Protein AF-A0A645D264-F1 (afdb_monomer_lite)

Foldseek 3Di:
DLCQLVVLVLVVVQQVCVVVVHDGPDPDDDHDDAPEEQDDDDDDDPVPDPDQPLVVSVVSLVVCLVPAAQRYEYEAAAAQPSDDPVSRVVVVQVSVVSCVPPRNHHYDHHYPPLVSQCVVVVDVPDWDKDFDWDDDPLDIDGPSDIDTDGDPDDCVLVVVVVVVDDVVVSVVVVVVVVVVVVVVVVVVVVVVVVVVVPPDDDDDDDDDDDPPVVVVVVVVVVVVVVVVVVVVVVVVVVVVVVVVVVVVVVVVVVVVVVVVVVVVVVVVVVVVVVVVVVVVVVVVVVVVVVVVVVVCVVVVVPDDDDDDDDDLVVLVVPDPPPPDDPVRVVVSVVVSVVVVVVD

Sequence (343 aa):
MAGKSTYMRQTAIIALMAHIGSFVPADYADIPILDRIFTRVGASDDLSQGQSTFMVEMSEVSHILKNATDKSLVILDEIGRGTSTYDGISLAWSIVEYIQGKIKCKTLFATHYHELTDLENEFDDVKNYSIAVKEDSDNIIFLRKIIPQGADKSYGIYVAKLAKLPDEVINRSREILNDLEKNHVYESVSINQEIKSKDNISQINFVDVDIDNKAKELEIELDKIRKDKINLEKQLESIKNEYLKGKEIVEEYNDLKSQYELLNKNYKEIKANNKLLNDENLKLKEDINSAQVVKESAITQISFETIENDSLSDEIANLDILNMTPLDAMNALYMLQKKAKMR

Radius of gyration: 39.29 Å; chains: 1; bounding box: 106×81×95 Å

Organism: NCBI:txid1076179

Secondary structure (DSSP, 8-state):
--SHHHHHHHHHHHHHHHHTT---SSS-------S-EEEE---S---TTSS-HHHHHHHHHHHHHHH--TT-EEEEESTTTTS-HHHHHHHHHHHHHHIIIII--EEEEE-S-SGGGGHHHH-TT---EEEEEEEETTEEEEEEEEEES------HHHHHHHTT--HHHHHHHHHHHHHHHHHHHHHHHHHHHHHHTTS--S--------HHHHHHHHHHHHHHHHHHHHHHHHHHHHHHHHHHHHHHHHHHHHHHHHHHHHHHHHHHHHHHHHHHHHHHHHHHHHHHHHHHHHHHHHHHTTS--------HHHHHHT--GGG--HHHHHHHHHHHHHHHT--

Structure (mmCIF, N/CA/C/O backbone):
data_AF-A0A645D264-F1
#
_entry.id   AF-A0A645D264-F1
#
loop_
_atom_site.group_PDB
_atom_site.id
_atom_site.type_symbol
_atom_site.label_atom_id
_atom_site.label_alt_id
_atom_site.label_comp_id
_atom_site.label_asym_id
_atom_site.label_entity_id
_atom_site.label_seq_id
_atom_site.pdbx_PDB_ins_code
_atom_site.Cartn_x
_atom_site.Cartn_y
_atom_site.Cartn_z
_atom_site.occupancy
_atom_site.B_iso_or_equiv
_atom_site.auth_seq_id
_atom_site.auth_comp_id
_atom_site.auth_asym_id
_atom_site.auth_atom_id
_atom_site.pdbx_PDB_model_num
ATOM 1 N N . MET A 1 1 ? 3.992 11.906 -6.384 1.00 56.81 1 MET A N 1
ATOM 2 C CA . MET A 1 1 ? 5.032 12.590 -7.196 1.00 56.81 1 MET A CA 1
ATOM 3 C C . MET A 1 1 ? 5.862 11.641 -8.062 1.00 56.81 1 MET A C 1
ATOM 5 O O . MET A 1 1 ? 6.018 11.946 -9.234 1.00 56.81 1 MET A O 1
ATOM 9 N N . ALA A 1 2 ? 6.358 10.505 -7.554 1.00 66.62 2 ALA A N 1
ATOM 10 C CA . ALA A 1 2 ? 7.213 9.610 -8.350 1.00 66.62 2 ALA A CA 1
ATOM 11 C C . ALA A 1 2 ? 6.463 8.797 -9.432 1.00 66.62 2 ALA A C 1
ATOM 13 O O . ALA A 1 2 ? 7.018 8.554 -10.498 1.00 66.62 2 ALA A O 1
ATOM 14 N N . GLY A 1 3 ? 5.208 8.392 -9.178 1.00 79.75 3 GLY A N 1
ATOM 15 C CA . GLY A 1 3 ? 4.380 7.658 -10.151 1.00 79.75 3 GLY A CA 1
ATOM 16 C C . GLY A 1 3 ? 3.786 6.326 -9.674 1.00 79.75 3 GLY A C 1
ATOM 17 O O . GLY A 1 3 ? 3.009 5.751 -10.426 1.00 79.75 3 GLY A O 1
ATOM 18 N N . LYS A 1 4 ? 4.068 5.863 -8.440 1.00 87.81 4 LYS A N 1
ATOM 19 C CA . LYS A 1 4 ? 3.586 4.566 -7.898 1.00 87.81 4 LYS A CA 1
ATOM 20 C C . LYS A 1 4 ? 2.061 4.435 -7.987 1.00 87.81 4 LYS A C 1
ATOM 22 O O . LYS A 1 4 ? 1.551 3.577 -8.698 1.00 87.81 4 LYS A O 1
ATOM 27 N N . SER A 1 5 ? 1.328 5.369 -7.378 1.00 87.31 5 SER A N 1
ATOM 28 C CA . SER A 1 5 ? -0.142 5.370 -7.406 1.00 87.31 5 SER A CA 1
ATOM 29 C C . SER A 1 5 ? -0.729 5.611 -8.801 1.00 87.31 5 SER A C 1
ATOM 31 O O . SER A 1 5 ? -1.875 5.252 -9.054 1.00 87.31 5 SER A O 1
ATOM 33 N N . THR A 1 6 ? 0.018 6.234 -9.720 1.00 90.69 6 THR A N 1
ATOM 34 C CA . THR A 1 6 ? -0.407 6.363 -11.125 1.00 90.69 6 THR A CA 1
ATOM 35 C C . THR A 1 6 ? -0.286 5.025 -11.840 1.00 90.69 6 THR A C 1
ATOM 37 O O . THR A 1 6 ? -1.240 4.615 -12.487 1.00 90.69 6 THR A O 1
ATOM 40 N N . TYR A 1 7 ? 0.839 4.330 -11.670 1.00 92.31 7 TYR A N 1
ATOM 41 C CA . TYR A 1 7 ? 1.074 3.005 -12.237 1.00 92.31 7 TYR A CA 1
ATOM 42 C C . TYR A 1 7 ? 0.022 1.998 -11.758 1.00 92.31 7 TYR A C 1
ATOM 44 O O . TYR A 1 7 ? -0.613 1.330 -12.566 1.00 92.31 7 TYR A O 1
ATOM 52 N N . MET A 1 8 ? -0.255 1.969 -10.453 1.00 93.19 8 MET A N 1
ATOM 53 C CA . MET A 1 8 ? -1.277 1.084 -9.891 1.00 93.19 8 MET A CA 1
ATOM 54 C C . MET A 1 8 ? -2.681 1.383 -10.430 1.00 93.19 8 MET A C 1
ATOM 56 O O . MET A 1 8 ? -3.373 0.479 -10.897 1.00 93.19 8 MET A O 1
ATOM 60 N N . ARG A 1 9 ? -3.098 2.658 -10.430 1.00 93.31 9 ARG A N 1
ATOM 61 C CA . ARG A 1 9 ? -4.403 3.050 -10.988 1.00 93.31 9 ARG A CA 1
ATOM 62 C C . ARG A 1 9 ? -4.505 2.736 -12.477 1.00 93.31 9 ARG A C 1
ATOM 64 O O . ARG A 1 9 ? -5.545 2.258 -12.916 1.00 93.31 9 ARG A O 1
ATOM 71 N N . GLN A 1 10 ? -3.436 2.959 -13.239 1.00 95.06 10 GLN A N 1
ATOM 72 C CA . GLN A 1 10 ? -3.372 2.594 -14.651 1.00 95.06 10 GLN A CA 1
ATOM 73 C C . GLN A 1 10 ? -3.607 1.091 -14.845 1.00 95.06 10 GLN A C 1
ATOM 75 O O . GLN A 1 10 ? -4.421 0.728 -15.689 1.00 95.06 10 GLN A O 1
ATOM 80 N N . THR A 1 11 ? -2.967 0.226 -14.051 1.00 96.25 11 THR A N 1
ATOM 81 C CA . THR A 1 11 ? -3.165 -1.230 -14.134 1.00 96.25 11 THR A CA 1
ATOM 82 C C . THR A 1 11 ? -4.618 -1.631 -13.870 1.00 96.25 11 THR A C 1
ATOM 84 O O . THR A 1 11 ? -5.184 -2.399 -14.645 1.00 96.25 11 THR A O 1
ATOM 87 N N . ALA A 1 12 ? -5.255 -1.075 -12.832 1.00 96.31 12 ALA A N 1
ATOM 88 C CA . ALA A 1 12 ? -6.672 -1.336 -12.556 1.00 96.31 12 ALA A CA 1
ATOM 89 C C . ALA A 1 12 ? -7.592 -0.875 -13.694 1.00 96.31 12 ALA A C 1
ATOM 91 O O . ALA A 1 12 ? -8.501 -1.603 -14.088 1.00 96.31 12 ALA A O 1
ATOM 92 N N . ILE A 1 13 ? -7.351 0.322 -14.240 1.00 96.94 13 ILE A N 1
ATOM 93 C CA . ILE A 1 13 ? -8.150 0.870 -15.341 1.00 96.94 13 ILE A CA 1
ATOM 94 C C . ILE A 1 13 ? -7.990 0.013 -16.601 1.00 96.94 13 ILE A C 1
ATOM 96 O O . ILE A 1 13 ? -8.991 -0.319 -17.226 1.00 96.94 13 ILE A O 1
ATOM 100 N N . ILE A 1 14 ? -6.765 -0.394 -16.950 1.00 98.12 14 ILE A N 1
ATOM 101 C CA . ILE A 1 14 ? -6.496 -1.278 -18.096 1.00 98.12 14 ILE A CA 1
ATOM 102 C C . ILE A 1 14 ? -7.241 -2.609 -17.943 1.00 98.12 14 ILE A C 1
ATOM 104 O O . ILE A 1 14 ? -7.903 -3.049 -18.883 1.00 98.12 14 ILE A O 1
ATOM 108 N N . ALA A 1 15 ? -7.182 -3.220 -16.757 1.00 97.75 15 ALA A N 1
ATOM 109 C CA . ALA A 1 15 ? -7.883 -4.469 -16.477 1.00 97.75 15 ALA A CA 1
ATOM 110 C C . ALA A 1 15 ? -9.409 -4.320 -16.614 1.00 97.75 15 ALA A C 1
ATOM 112 O O . ALA A 1 15 ? -10.065 -5.138 -17.258 1.00 97.75 15 ALA A O 1
ATOM 113 N N . LEU A 1 16 ? -9.975 -3.235 -16.075 1.00 97.69 16 LEU A N 1
ATOM 114 C CA . LEU A 1 16 ? -11.401 -2.937 -16.199 1.00 97.69 16 LEU A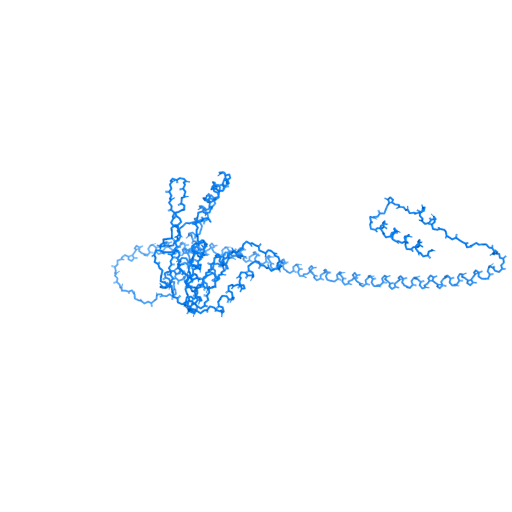 CA 1
ATOM 115 C C . LEU A 1 16 ? -11.815 -2.699 -17.659 1.00 97.69 16 LEU A C 1
ATOM 117 O O . LEU A 1 16 ? -12.818 -3.250 -18.106 1.00 97.69 16 LEU A O 1
ATOM 121 N N . MET A 1 17 ? -11.036 -1.912 -18.409 1.00 98.38 17 MET A N 1
ATOM 122 C CA . MET A 1 17 ? -11.280 -1.627 -19.828 1.00 98.38 17 MET A CA 1
ATOM 123 C C . MET A 1 17 ? -11.317 -2.909 -20.668 1.00 98.38 17 MET A C 1
ATOM 125 O O . MET A 1 17 ? -12.205 -3.067 -21.507 1.00 98.38 17 MET A O 1
ATOM 129 N N . ALA A 1 18 ? -10.404 -3.846 -20.409 1.00 97.94 18 ALA A N 1
ATOM 130 C CA . ALA A 1 18 ? -10.402 -5.138 -21.084 1.00 97.94 18 ALA A CA 1
ATOM 131 C C . ALA A 1 18 ? -11.674 -5.947 -20.786 1.00 97.94 18 ALA A C 1
ATOM 133 O O . ALA A 1 18 ? -12.281 -6.503 -21.700 1.00 97.94 18 ALA A O 1
ATOM 134 N N . HIS A 1 19 ? -12.132 -5.969 -19.530 1.00 97.75 19 HIS A N 1
ATOM 135 C CA . HIS A 1 19 ? -13.326 -6.724 -19.135 1.00 97.75 19 HIS A CA 1
ATOM 136 C C . HIS A 1 19 ? -14.651 -6.124 -19.615 1.00 97.75 19 HIS A C 1
ATOM 138 O O . HIS A 1 19 ? -15.622 -6.864 -19.758 1.00 97.75 19 HIS A O 1
ATOM 144 N N . ILE A 1 20 ? -14.699 -4.827 -19.931 1.00 97.75 20 ILE A N 1
ATOM 145 C CA . ILE A 1 20 ? -15.861 -4.215 -20.600 1.00 97.75 20 ILE A CA 1
ATOM 146 C C . ILE A 1 20 ? -15.824 -4.369 -22.132 1.00 97.75 20 ILE A C 1
ATOM 148 O O . ILE A 1 20 ? -16.720 -3.873 -22.812 1.00 97.75 20 ILE A O 1
ATOM 152 N N . GLY A 1 21 ? -14.799 -5.028 -22.688 1.00 97.44 21 GLY A N 1
ATOM 153 C CA . GLY A 1 21 ? -14.640 -5.236 -24.132 1.00 97.44 21 GLY A CA 1
ATOM 154 C C . GLY A 1 21 ? -14.090 -4.025 -24.894 1.00 97.44 21 GLY A C 1
ATOM 155 O O . GLY A 1 21 ? -14.235 -3.954 -26.113 1.00 97.44 21 GLY A O 1
ATOM 156 N N . SER A 1 22 ? -13.475 -3.063 -24.199 1.00 98.25 22 SER A N 1
ATOM 157 C CA . SER A 1 22 ? -12.826 -1.904 -24.818 1.00 98.25 22 SER A CA 1
ATOM 158 C C . SER A 1 22 ? -11.401 -2.237 -25.263 1.00 98.25 22 SER A C 1
ATOM 160 O O . SER A 1 22 ? -10.726 -3.079 -24.673 1.00 98.25 22 SER A O 1
ATOM 162 N N . PHE A 1 23 ? -10.890 -1.497 -26.251 1.00 98.06 23 PHE A N 1
ATOM 163 C CA . PHE A 1 23 ? -9.442 -1.404 -26.454 1.00 98.06 23 PHE A CA 1
ATOM 164 C C . PHE A 1 23 ? -8.776 -0.805 -25.216 1.00 98.06 23 PHE A C 1
ATOM 166 O O . PHE A 1 23 ? -9.386 0.007 -24.515 1.00 98.06 23 PHE A O 1
ATOM 173 N N . VAL A 1 24 ? -7.526 -1.190 -24.965 1.00 98.44 24 VAL A N 1
ATOM 174 C CA . VAL A 1 24 ? -6.749 -0.750 -23.802 1.00 98.44 24 VAL A CA 1
ATOM 175 C C . VAL A 1 24 ? -5.553 0.110 -24.224 1.00 98.44 24 VAL A C 1
ATOM 177 O O . VAL A 1 24 ? -5.006 -0.098 -25.306 1.00 98.44 24 VAL A O 1
ATOM 180 N N . PRO A 1 25 ? -5.122 1.077 -23.393 1.00 97.81 25 PRO A N 1
ATOM 181 C CA . PRO A 1 25 ? -3.989 1.952 -23.692 1.00 97.81 25 PRO A CA 1
ATOM 182 C C . PRO A 1 25 ? -2.641 1.247 -23.450 1.00 97.81 25 PRO A C 1
ATOM 184 O O . PRO A 1 25 ? -1.945 1.535 -22.476 1.00 97.81 25 PRO A O 1
ATOM 187 N N . ALA A 1 26 ? -2.284 0.308 -24.327 1.00 97.12 26 ALA A N 1
ATOM 188 C CA . ALA A 1 26 ? -1.006 -0.401 -24.322 1.00 97.12 26 ALA A CA 1
ATOM 189 C C . ALA A 1 26 ? -0.625 -0.851 -25.742 1.00 97.12 26 ALA A C 1
ATOM 191 O O . ALA A 1 26 ? -1.506 -1.112 -26.557 1.00 97.12 26 ALA A O 1
ATOM 192 N N . ASP A 1 27 ? 0.675 -0.998 -26.016 1.00 97.94 27 ASP A N 1
ATOM 193 C CA . ASP A 1 27 ? 1.155 -1.582 -27.281 1.00 97.94 27 ASP A CA 1
ATOM 194 C C . ASP A 1 27 ? 0.741 -3.062 -27.412 1.00 97.94 27 ASP A C 1
ATOM 196 O O . ASP A 1 27 ? 0.463 -3.553 -28.504 1.00 97.94 27 ASP A O 1
ATOM 200 N N . TYR A 1 28 ? 0.680 -3.769 -26.279 1.00 97.88 28 TYR A N 1
ATOM 201 C CA . TYR A 1 28 ? 0.190 -5.139 -26.134 1.00 97.88 28 TYR A CA 1
ATOM 202 C C . TYR A 1 28 ? -0.326 -5.350 -24.704 1.00 97.88 28 TYR A C 1
ATOM 204 O O . TYR A 1 28 ? 0.267 -4.835 -23.754 1.00 97.88 28 TYR A O 1
ATOM 212 N N . ALA A 1 29 ? -1.403 -6.120 -24.536 1.00 97.31 29 ALA A N 1
ATOM 213 C CA . ALA A 1 29 ? -1.925 -6.489 -23.224 1.00 97.31 29 ALA A CA 1
ATOM 214 C C . ALA A 1 29 ? -2.490 -7.915 -23.232 1.00 97.31 29 ALA A C 1
ATOM 216 O O . ALA A 1 29 ? -3.388 -8.224 -24.012 1.00 97.31 29 ALA A O 1
ATOM 217 N N . ASP A 1 30 ? -1.987 -8.749 -22.322 1.00 97.38 30 ASP A N 1
ATOM 218 C CA . ASP A 1 30 ? -2.542 -10.062 -21.994 1.00 97.38 30 ASP A CA 1
ATOM 219 C C . ASP A 1 30 ? -3.078 -10.006 -20.561 1.00 97.38 30 ASP A C 1
ATOM 221 O O . ASP A 1 30 ? -2.317 -9.834 -19.604 1.00 97.38 30 ASP A O 1
ATOM 225 N N . ILE A 1 31 ? -4.403 -10.029 -20.426 1.00 97.06 31 ILE A N 1
ATOM 226 C CA . ILE A 1 31 ? -5.101 -9.753 -19.168 1.00 97.06 31 ILE A CA 1
ATOM 227 C C . ILE A 1 31 ? -5.942 -10.984 -18.813 1.00 97.06 31 ILE A C 1
ATOM 229 O O . ILE A 1 31 ? -6.828 -11.355 -19.587 1.00 97.06 31 ILE A O 1
ATOM 233 N N . PRO A 1 32 ? -5.702 -11.622 -17.653 1.00 96.19 32 PRO A N 1
ATOM 234 C CA . PRO A 1 32 ? -6.483 -12.778 -17.227 1.00 96.19 32 PRO A CA 1
ATOM 235 C C . PRO A 1 32 ? -7.923 -12.375 -16.898 1.00 96.19 32 PRO A C 1
ATOM 237 O O . PRO A 1 32 ? -8.206 -11.216 -16.615 1.00 96.19 32 PRO A O 1
ATOM 240 N N . ILE A 1 33 ? -8.833 -13.349 -16.861 1.00 96.56 33 ILE A N 1
ATOM 241 C CA . ILE A 1 33 ? -10.191 -13.120 -16.356 1.00 96.56 33 ILE A CA 1
ATOM 242 C C . ILE A 1 33 ? -10.124 -12.881 -14.849 1.00 96.56 33 ILE A C 1
ATOM 244 O O . ILE A 1 33 ? -9.833 -13.809 -14.091 1.00 96.56 33 ILE A O 1
ATOM 248 N N . LEU A 1 34 ? -10.412 -11.648 -14.438 1.00 97.94 34 LEU A N 1
ATOM 249 C CA . LEU A 1 34 ? -10.487 -11.260 -13.038 1.00 97.94 34 LEU A CA 1
ATOM 250 C C . LEU A 1 34 ? -11.918 -11.396 -12.521 1.00 97.94 34 LEU A C 1
ATOM 252 O O . LEU A 1 34 ? -12.872 -11.053 -13.219 1.00 97.94 34 LEU A O 1
ATOM 256 N N . ASP A 1 35 ? -12.076 -11.862 -11.285 1.00 97.69 35 ASP A N 1
ATOM 257 C CA . ASP A 1 35 ? -13.386 -11.894 -10.627 1.00 97.69 35 ASP A CA 1
ATOM 258 C C . ASP A 1 35 ? -13.718 -10.559 -9.942 1.00 97.69 35 ASP A C 1
ATOM 260 O O . ASP A 1 35 ? -14.869 -10.116 -9.957 1.00 97.69 35 ASP A O 1
ATOM 264 N N . ARG A 1 36 ? -12.713 -9.911 -9.341 1.00 97.56 36 ARG A N 1
ATOM 265 C CA . ARG A 1 36 ? -12.829 -8.654 -8.594 1.00 97.56 36 ARG A CA 1
ATOM 266 C C . ARG A 1 36 ? -11.542 -7.837 -8.680 1.00 97.56 36 ARG A C 1
ATOM 268 O O . ARG A 1 36 ? -10.441 -8.385 -8.708 1.00 97.56 36 ARG A O 1
ATOM 275 N N . ILE A 1 37 ? -11.694 -6.513 -8.657 1.00 97.88 37 ILE A N 1
ATOM 276 C CA . ILE A 1 37 ? -10.590 -5.564 -8.478 1.00 97.88 37 ILE A CA 1
ATOM 277 C C . ILE A 1 37 ? -10.773 -4.903 -7.113 1.00 97.88 37 ILE A C 1
ATOM 279 O O . ILE A 1 37 ? -11.755 -4.197 -6.888 1.00 97.88 37 ILE A O 1
ATOM 283 N N . PHE A 1 38 ? -9.832 -5.142 -6.209 1.00 97.31 38 PHE A N 1
ATOM 284 C CA . PHE A 1 38 ? -9.786 -4.533 -4.889 1.00 97.31 38 PHE A CA 1
ATOM 285 C C . PHE A 1 38 ? -8.752 -3.422 -4.867 1.00 97.31 38 PHE A C 1
ATOM 287 O O . PHE A 1 38 ? -7.617 -3.603 -5.309 1.00 97.31 38 PHE A O 1
ATOM 294 N N . THR A 1 39 ? -9.128 -2.279 -4.310 1.00 94.12 39 THR A N 1
ATOM 295 C CA . THR A 1 39 ? -8.231 -1.135 -4.203 1.00 94.12 39 THR A CA 1
ATOM 296 C C . THR A 1 39 ? -8.297 -0.552 -2.811 1.00 94.12 39 THR A C 1
ATOM 298 O O . THR A 1 39 ? -9.354 -0.108 -2.370 1.00 94.12 39 THR A O 1
ATOM 301 N N . ARG A 1 40 ? -7.140 -0.468 -2.171 1.00 90.88 40 ARG A N 1
ATOM 302 C CA . ARG A 1 40 ? -6.880 0.435 -1.065 1.00 90.88 40 ARG A CA 1
ATOM 303 C C . ARG A 1 40 ? -5.865 1.454 -1.554 1.00 90.88 40 ARG A C 1
ATOM 305 O O . ARG A 1 40 ? -4.664 1.270 -1.411 1.00 90.88 40 ARG A O 1
ATOM 312 N N . VAL A 1 41 ? -6.361 2.489 -2.222 1.00 78.50 41 VAL A N 1
ATOM 313 C CA . VAL A 1 41 ? -5.550 3.610 -2.703 1.00 78.50 41 VAL A CA 1
ATOM 314 C C . VAL A 1 41 ? -6.025 4.823 -1.930 1.00 78.50 41 VAL A C 1
ATOM 316 O O . VAL A 1 41 ? -7.198 5.173 -2.044 1.00 78.50 41 VAL A O 1
ATOM 319 N N . GLY A 1 42 ? -5.150 5.413 -1.113 1.00 67.75 42 GLY A N 1
ATOM 320 C CA . GLY A 1 42 ? -5.496 6.547 -0.258 1.00 67.75 42 GLY A CA 1
ATOM 321 C C . GLY A 1 42 ? -6.219 7.640 -1.048 1.00 67.75 42 GLY A C 1
ATOM 322 O O . GLY A 1 42 ? -5.627 8.296 -1.906 1.00 67.75 42 GLY A O 1
ATOM 323 N N . ALA A 1 43 ? -7.514 7.805 -0.785 1.00 46.22 43 ALA A N 1
ATOM 324 C CA . ALA A 1 43 ? -8.260 8.985 -1.180 1.00 46.22 43 ALA A CA 1
ATOM 325 C C . ALA A 1 43 ? -8.050 10.055 -0.106 1.00 46.22 43 ALA A C 1
ATOM 327 O O . ALA A 1 43 ? -7.912 9.737 1.074 1.00 46.22 43 ALA A O 1
ATOM 328 N N . SER A 1 44 ? -7.984 11.310 -0.543 1.00 45.38 44 SER A N 1
ATOM 329 C CA . SER A 1 44 ? -7.921 12.499 0.304 1.00 45.38 44 SER A CA 1
ATOM 330 C C . SER A 1 44 ? -8.911 12.392 1.464 1.00 45.38 44 SER A C 1
ATOM 332 O O . SER A 1 44 ? -10.068 12.052 1.229 1.00 45.38 44 SER A O 1
ATOM 334 N N . ASP A 1 45 ? -8.420 12.652 2.676 1.00 43.69 45 ASP A N 1
ATOM 335 C CA . ASP A 1 45 ? -9.117 12.468 3.947 1.00 43.69 45 ASP A CA 1
ATOM 336 C C . ASP A 1 45 ? -10.602 12.843 3.889 1.00 43.69 45 ASP A C 1
ATOM 338 O O . ASP A 1 45 ? -10.955 14.010 3.716 1.00 43.69 45 ASP A O 1
ATOM 342 N N . ASP A 1 46 ? -11.473 11.859 4.106 1.00 46.09 46 ASP A N 1
ATOM 343 C CA . ASP A 1 46 ? -12.848 12.125 4.507 1.00 46.09 46 ASP A CA 1
ATOM 344 C C . ASP A 1 46 ? -12.920 12.001 6.033 1.00 46.09 46 ASP A C 1
ATOM 346 O O . ASP A 1 46 ? -13.148 10.935 6.605 1.00 46.09 46 ASP A O 1
ATOM 350 N N . LEU A 1 47 ? -12.642 13.119 6.710 1.00 51.12 47 LEU A N 1
ATOM 351 C CA . LEU A 1 47 ? -12.595 13.236 8.173 1.00 51.12 47 LEU A CA 1
ATOM 352 C C . LEU A 1 47 ? -13.982 13.081 8.848 1.00 51.12 47 LEU A C 1
ATOM 354 O O . LEU A 1 47 ? -14.119 13.308 10.050 1.00 51.12 47 LEU A O 1
ATOM 358 N N . SER A 1 48 ? -15.035 12.750 8.095 1.00 53.69 48 SER A N 1
ATOM 359 C CA . SER A 1 48 ? -16.433 13.013 8.460 1.00 53.69 48 SER A CA 1
ATOM 360 C C . SER A 1 48 ? -17.141 11.941 9.310 1.00 53.69 48 SER A C 1
ATOM 362 O O . SER A 1 48 ? -18.314 12.120 9.630 1.00 53.69 48 SER A O 1
ATOM 364 N N . GLN A 1 49 ? -16.471 10.858 9.732 1.00 58.25 49 GLN A N 1
ATOM 365 C CA . GLN A 1 49 ? -17.142 9.695 10.361 1.00 58.25 49 GLN A CA 1
ATOM 366 C C . GLN A 1 49 ? -16.783 9.409 11.833 1.00 58.25 49 GLN A C 1
ATOM 368 O O . GLN A 1 49 ? -17.293 8.452 12.412 1.00 58.25 49 GLN A O 1
ATOM 373 N N . GLY A 1 50 ? -15.906 10.195 12.469 1.00 59.78 50 GLY A N 1
ATOM 374 C CA . GLY A 1 50 ? -15.526 9.972 13.878 1.00 59.78 50 GLY A CA 1
ATOM 375 C C . GLY A 1 50 ? -14.783 8.650 14.150 1.00 59.78 50 GLY A C 1
ATOM 376 O O . GLY A 1 50 ? -14.611 8.267 15.305 1.00 59.78 50 GLY A O 1
ATOM 377 N N . GLN A 1 51 ? -14.340 7.950 13.102 1.00 62.62 51 GLN A N 1
ATOM 378 C CA . GLN A 1 51 ? -13.496 6.760 13.183 1.00 62.62 51 GLN A CA 1
ATOM 379 C C . GLN A 1 51 ? -12.031 7.127 12.922 1.00 62.62 51 GLN A C 1
ATOM 381 O O . GLN A 1 51 ? -11.748 8.007 12.112 1.00 62.62 51 GLN A O 1
ATOM 386 N N . SER A 1 52 ? -11.096 6.445 13.596 1.00 73.38 52 SER A N 1
ATOM 387 C CA . SER A 1 52 ? -9.663 6.587 13.306 1.00 73.38 52 SER A CA 1
ATOM 388 C C . SER A 1 52 ? -9.393 6.227 11.844 1.00 73.38 52 SER A C 1
ATOM 390 O O . SER A 1 52 ? -9.855 5.186 11.373 1.00 73.38 52 SER A O 1
ATOM 392 N N . THR A 1 53 ? -8.621 7.056 11.142 1.00 79.06 53 THR A N 1
ATOM 393 C CA . THR A 1 53 ? -8.207 6.815 9.749 1.00 79.06 53 THR A CA 1
ATOM 394 C C . THR A 1 53 ? -7.534 5.454 9.593 1.00 79.06 53 THR A C 1
ATOM 396 O O . THR A 1 53 ? -7.815 4.731 8.639 1.00 79.06 53 THR A O 1
ATOM 399 N N . PHE A 1 54 ? -6.741 5.051 10.588 1.00 84.44 54 PHE A N 1
ATOM 400 C CA . PHE A 1 54 ? -6.122 3.732 10.636 1.00 84.44 54 PHE A CA 1
ATOM 401 C C . PHE A 1 54 ? -7.148 2.597 10.786 1.00 84.44 54 PHE A C 1
ATOM 403 O O . PHE A 1 54 ? -7.012 1.544 10.174 1.00 84.44 54 PHE A O 1
ATOM 410 N N . MET A 1 55 ? -8.217 2.798 11.562 1.00 84.12 55 MET A N 1
ATOM 411 C CA . MET A 1 55 ? -9.270 1.786 11.702 1.00 84.12 55 MET A CA 1
ATOM 412 C C . MET A 1 55 ? -10.059 1.607 10.399 1.00 84.12 55 MET A C 1
ATOM 414 O O . MET A 1 55 ? -10.382 0.477 10.036 1.00 84.12 55 MET A O 1
ATOM 418 N N . VAL A 1 56 ? -10.339 2.701 9.683 1.00 85.50 56 VAL A N 1
ATOM 419 C CA . VAL A 1 56 ? -10.971 2.646 8.355 1.00 85.50 56 VAL A CA 1
ATOM 420 C C . VAL A 1 56 ? -10.068 1.895 7.378 1.00 85.50 56 VAL A C 1
ATOM 422 O O . VAL A 1 56 ? -10.515 0.944 6.743 1.00 85.50 56 VAL A O 1
ATOM 425 N N . GLU A 1 57 ? -8.780 2.239 7.343 1.00 88.06 57 GLU A N 1
ATOM 426 C CA . GLU A 1 57 ? -7.772 1.547 6.538 1.00 88.06 57 GLU A CA 1
ATOM 427 C C . GLU A 1 57 ? -7.736 0.036 6.829 1.00 88.06 57 GLU A C 1
ATOM 429 O O . GLU A 1 57 ? -7.804 -0.779 5.909 1.00 88.06 57 GLU A O 1
ATOM 434 N N . MET A 1 58 ? -7.686 -0.360 8.104 1.00 91.75 58 MET A N 1
ATOM 435 C CA . MET A 1 58 ? -7.660 -1.773 8.497 1.00 91.75 58 MET A CA 1
ATOM 436 C C . MET A 1 58 ? -8.972 -2.500 8.187 1.00 91.75 58 MET A C 1
ATOM 438 O O . MET A 1 58 ? -8.956 -3.684 7.848 1.00 91.75 58 MET A O 1
ATOM 442 N N . SER A 1 59 ? -10.113 -1.813 8.261 1.00 91.31 59 SER A N 1
ATOM 443 C CA . SER A 1 59 ? -11.406 -2.367 7.851 1.00 91.31 59 SER A CA 1
ATOM 444 C C . SER A 1 59 ? -11.452 -2.628 6.341 1.00 91.31 59 SER A C 1
ATOM 446 O O . SER A 1 59 ? -11.884 -3.702 5.915 1.00 91.31 59 SER A O 1
ATOM 448 N N . GLU A 1 60 ? -10.933 -1.698 5.532 1.00 92.38 60 GLU A N 1
ATOM 449 C CA . GLU A 1 60 ? -10.800 -1.852 4.079 1.00 92.38 60 GLU A CA 1
ATOM 450 C C . GLU A 1 60 ? -9.897 -3.044 3.740 1.00 92.38 60 GLU A C 1
ATOM 452 O O . GLU A 1 60 ? -10.309 -3.937 2.999 1.00 92.38 60 GLU A O 1
ATOM 457 N N . VAL A 1 61 ? -8.713 -3.135 4.354 1.00 95.50 61 VAL A N 1
ATOM 458 C CA . VAL A 1 61 ? -7.817 -4.291 4.191 1.00 95.50 61 VAL A CA 1
ATOM 459 C C . VAL A 1 61 ? -8.504 -5.588 4.628 1.00 95.50 61 VAL A C 1
ATOM 461 O O . VAL A 1 61 ? -8.463 -6.578 3.899 1.00 95.50 61 VAL A O 1
ATOM 464 N N . SER A 1 62 ? -9.200 -5.598 5.769 1.00 96.31 62 SER A N 1
ATOM 465 C CA . SER A 1 62 ? -9.945 -6.775 6.237 1.00 96.31 62 SER A CA 1
ATOM 466 C C . SER A 1 62 ? -10.996 -7.223 5.222 1.00 96.31 62 SER A C 1
ATOM 468 O O . SER A 1 62 ? -11.158 -8.423 4.986 1.00 96.31 62 SER A O 1
ATOM 470 N N . HIS A 1 63 ? -11.702 -6.275 4.601 1.00 96.81 63 HIS A N 1
ATOM 471 C CA . HIS A 1 63 ? -12.669 -6.570 3.554 1.00 96.81 63 HIS A CA 1
ATOM 472 C C . HIS A 1 63 ? -12.000 -7.209 2.333 1.00 96.81 63 HIS A C 1
ATOM 474 O O . HIS A 1 63 ? -12.506 -8.216 1.836 1.00 96.81 63 HIS A O 1
ATOM 480 N N . ILE A 1 64 ? -10.857 -6.678 1.889 1.00 97.69 64 ILE A N 1
ATOM 481 C CA . ILE A 1 64 ? -10.077 -7.237 0.776 1.00 97.69 64 ILE A CA 1
ATOM 482 C C . ILE A 1 64 ? -9.663 -8.677 1.094 1.00 97.69 64 ILE A C 1
ATOM 484 O O . ILE A 1 64 ? -9.996 -9.589 0.341 1.00 97.69 64 ILE A O 1
ATOM 488 N N . LEU A 1 65 ? -9.013 -8.906 2.238 1.00 98.06 65 LEU A N 1
ATOM 489 C CA . LEU A 1 65 ? -8.483 -10.224 2.604 1.00 98.06 65 LEU A CA 1
ATOM 490 C C . LEU A 1 65 ? -9.569 -11.296 2.760 1.00 98.06 65 LEU A C 1
ATOM 492 O O . LEU A 1 65 ? -9.328 -12.459 2.454 1.00 98.06 65 LEU A O 1
ATOM 496 N N . LYS A 1 66 ? -10.773 -10.921 3.210 1.00 98.12 66 LYS A N 1
ATOM 497 C CA . LYS A 1 66 ? -11.903 -11.854 3.365 1.00 98.12 66 LYS A CA 1
ATOM 498 C C . LYS A 1 66 ? -12.576 -12.236 2.047 1.00 98.12 66 LYS A C 1
ATOM 500 O O . LYS A 1 66 ? -13.251 -13.260 2.001 1.00 98.12 66 LYS A O 1
ATOM 505 N N . ASN A 1 67 ? -12.474 -11.391 1.022 1.00 98.25 67 ASN A N 1
ATOM 506 C CA . ASN A 1 67 ? -13.301 -11.492 -0.183 1.00 98.25 67 ASN A CA 1
ATOM 507 C C . ASN A 1 67 ? -12.506 -11.683 -1.476 1.00 98.25 67 ASN A C 1
ATOM 509 O O . ASN A 1 67 ? -13.124 -11.964 -2.508 1.00 98.25 67 ASN A O 1
ATOM 513 N N . ALA A 1 68 ? -11.188 -11.493 -1.442 1.00 98.50 68 ALA A N 1
ATOM 514 C CA . ALA A 1 68 ? -10.315 -11.771 -2.567 1.00 98.50 68 ALA A CA 1
ATOM 515 C C . ALA A 1 68 ? -10.183 -13.279 -2.797 1.00 98.50 68 ALA A C 1
ATOM 517 O O . ALA A 1 68 ? -10.137 -14.075 -1.858 1.00 98.50 68 ALA A O 1
ATOM 518 N N . THR A 1 69 ? -10.121 -13.654 -4.068 1.00 98.56 69 THR A N 1
ATOM 519 C CA . THR A 1 69 ? -9.841 -15.014 -4.530 1.00 98.56 69 THR A CA 1
ATOM 520 C C . THR A 1 69 ? -8.535 -15.017 -5.316 1.00 98.56 69 THR A C 1
ATOM 522 O O . THR A 1 69 ? -7.996 -13.957 -5.630 1.00 98.56 69 THR A O 1
ATOM 525 N N . ASP A 1 70 ? -8.047 -16.193 -5.697 1.00 98.06 70 ASP A N 1
ATOM 526 C CA . ASP A 1 70 ? -6.879 -16.367 -6.570 1.00 98.06 70 ASP A CA 1
ATOM 527 C C . ASP A 1 70 ? -7.017 -15.667 -7.938 1.00 98.06 70 ASP A C 1
ATOM 529 O O . ASP A 1 70 ? -6.017 -15.369 -8.593 1.00 98.06 70 ASP A O 1
ATOM 533 N N . LYS A 1 71 ? -8.248 -15.339 -8.357 1.00 98.25 71 LYS A N 1
ATOM 534 C CA . LYS A 1 71 ? -8.551 -14.602 -9.596 1.00 98.25 71 LYS A CA 1
ATOM 535 C C . LYS A 1 71 ? -8.717 -13.098 -9.398 1.00 98.25 71 LYS A C 1
ATOM 537 O O . LYS A 1 71 ? -8.992 -12.389 -10.365 1.00 98.25 71 LYS A O 1
ATOM 542 N N . SER A 1 72 ? -8.544 -12.592 -8.183 1.00 98.44 72 SER A N 1
ATOM 543 C CA . SER A 1 72 ? -8.685 -11.165 -7.912 1.00 98.44 72 SER A CA 1
ATOM 544 C C . SER A 1 72 ? -7.422 -10.384 -8.287 1.00 98.44 72 SER A C 1
ATOM 546 O O . SER A 1 72 ? -6.303 -10.900 -8.244 1.00 98.44 72 SER A O 1
ATOM 548 N N . LEU A 1 73 ? -7.604 -9.106 -8.622 1.00 98.44 73 LEU A N 1
ATOM 549 C CA . LEU A 1 73 ? -6.530 -8.115 -8.676 1.00 98.44 73 LEU A CA 1
ATOM 550 C C . LEU A 1 73 ? -6.615 -7.240 -7.426 1.00 98.44 73 LEU A C 1
ATOM 552 O O . LEU A 1 73 ? -7.624 -6.571 -7.210 1.00 98.44 73 LEU A O 1
ATOM 556 N N . VAL A 1 74 ? -5.561 -7.226 -6.618 1.00 98.25 74 VAL A N 1
ATOM 557 C CA . VAL A 1 74 ? -5.479 -6.441 -5.386 1.00 98.25 74 VAL A CA 1
ATOM 558 C C . VAL A 1 74 ? -4.454 -5.322 -5.548 1.00 98.25 74 VAL A C 1
ATOM 560 O O . VAL A 1 74 ? -3.349 -5.527 -6.042 1.00 98.25 74 VAL A O 1
ATOM 563 N N . ILE A 1 75 ? -4.819 -4.115 -5.127 1.00 96.94 75 ILE A N 1
ATOM 564 C CA . ILE A 1 75 ? -3.942 -2.946 -5.111 1.00 96.94 75 ILE A CA 1
ATOM 565 C C . ILE A 1 75 ? -3.945 -2.359 -3.709 1.00 96.94 75 ILE A C 1
ATOM 567 O O . ILE A 1 75 ? -4.998 -1.952 -3.217 1.00 96.94 75 ILE A O 1
ATOM 571 N N . LEU A 1 76 ? -2.769 -2.282 -3.097 1.00 95.00 76 LEU A N 1
ATOM 572 C CA . LEU A 1 76 ? -2.555 -1.746 -1.758 1.00 95.00 76 LEU A CA 1
ATOM 573 C C . LEU A 1 76 ? -1.535 -0.603 -1.842 1.00 95.00 76 LEU A C 1
ATOM 575 O O . LEU A 1 76 ? -0.412 -0.810 -2.295 1.00 95.00 76 LEU A O 1
ATOM 579 N N . ASP A 1 77 ? -1.927 0.602 -1.433 1.00 91.81 77 ASP A N 1
ATOM 580 C CA . ASP A 1 77 ? -1.076 1.796 -1.406 1.00 91.81 77 ASP A CA 1
ATOM 581 C C . ASP A 1 77 ? -0.869 2.247 0.043 1.00 91.81 77 ASP A C 1
ATOM 583 O O . ASP A 1 77 ? -1.819 2.641 0.718 1.00 91.81 77 ASP A O 1
ATOM 587 N N . GLU A 1 78 ? 0.381 2.195 0.499 1.00 87.44 78 GLU A N 1
ATOM 588 C CA . GLU A 1 78 ? 0.849 2.747 1.774 1.00 87.44 78 GLU A CA 1
ATOM 589 C C . GLU A 1 78 ? 0.144 2.210 3.037 1.00 87.44 78 GLU A C 1
ATOM 591 O O . GLU A 1 78 ? -0.116 2.958 3.982 1.00 87.44 78 GLU A O 1
ATOM 596 N N . ILE A 1 79 ? -0.122 0.901 3.079 1.00 90.25 79 ILE A N 1
ATOM 597 C CA . ILE A 1 79 ? -0.692 0.240 4.264 1.00 90.25 79 ILE A CA 1
ATOM 598 C C . ILE A 1 79 ? 0.249 0.354 5.468 1.00 90.25 79 ILE A C 1
ATOM 600 O O . ILE A 1 79 ? 1.455 0.154 5.332 1.00 90.25 79 ILE A O 1
ATOM 604 N N . GLY A 1 80 ? -0.305 0.621 6.649 1.00 84.25 80 GLY A N 1
ATOM 605 C CA . GLY A 1 80 ? 0.407 0.645 7.926 1.00 84.25 80 GLY A CA 1
ATOM 606 C C . GLY A 1 80 ? 0.913 2.025 8.345 1.00 84.25 80 GLY A C 1
ATOM 607 O O . GLY A 1 80 ? 1.432 2.172 9.446 1.00 84.25 80 GLY A O 1
ATOM 608 N N . ARG A 1 81 ? 0.731 3.066 7.522 1.00 85.00 81 ARG A N 1
ATOM 609 C CA . ARG A 1 81 ? 1.273 4.408 7.809 1.00 85.00 81 ARG A CA 1
ATOM 610 C C . ARG A 1 81 ? 0.583 5.165 8.938 1.00 85.00 81 ARG A C 1
ATOM 612 O O . ARG A 1 81 ? 1.181 6.078 9.498 1.00 85.00 81 ARG A O 1
ATOM 619 N N . GLY A 1 82 ? -0.664 4.822 9.253 1.00 82.31 82 GLY A N 1
ATOM 620 C CA . GLY A 1 82 ? -1.453 5.484 10.295 1.00 82.31 82 GLY A CA 1
ATOM 621 C C . GLY A 1 82 ? -1.150 5.032 11.730 1.00 82.31 82 GLY A C 1
ATOM 622 O O . GLY A 1 82 ? -1.897 5.406 12.632 1.00 82.31 82 GLY A O 1
ATOM 623 N N . THR A 1 83 ? -0.116 4.213 11.952 1.00 85.62 83 THR A N 1
ATOM 624 C CA . THR A 1 83 ? 0.235 3.636 13.262 1.00 85.62 83 THR A CA 1
ATOM 625 C C . THR A 1 83 ? 1.746 3.712 13.536 1.00 85.62 83 THR A C 1
ATOM 627 O O . THR A 1 83 ? 2.490 4.338 12.780 1.00 85.62 83 THR A O 1
ATOM 630 N N . SER A 1 84 ? 2.208 3.117 14.642 1.00 87.00 84 SER A N 1
ATOM 631 C CA . SER A 1 84 ? 3.633 3.019 14.968 1.00 87.00 84 SER A CA 1
ATOM 632 C C . SER A 1 84 ? 4.406 2.317 13.843 1.00 87.00 84 SER A C 1
ATOM 634 O O . SER A 1 84 ? 3.879 1.426 13.179 1.00 87.00 84 SER A O 1
ATOM 636 N N . THR A 1 85 ? 5.663 2.706 13.615 1.00 83.81 85 THR A N 1
ATOM 637 C CA . THR A 1 85 ? 6.460 2.176 12.496 1.00 83.81 85 THR A CA 1
ATOM 638 C C . THR A 1 85 ? 6.565 0.653 12.539 1.00 83.81 85 THR A C 1
ATOM 640 O O . THR A 1 85 ? 6.321 0.001 11.529 1.00 83.81 85 THR A O 1
ATOM 643 N N . TYR A 1 86 ? 6.861 0.080 13.710 1.00 88.50 86 TYR A N 1
ATOM 644 C CA . TYR A 1 86 ? 6.997 -1.368 13.866 1.00 88.50 86 TYR A CA 1
ATOM 645 C C . TYR A 1 86 ? 5.664 -2.108 13.717 1.00 88.50 86 TYR A C 1
ATOM 647 O O . TYR A 1 86 ? 5.636 -3.152 13.065 1.00 88.50 86 TYR A O 1
ATOM 655 N N . ASP A 1 87 ? 4.556 -1.564 14.234 1.00 89.62 87 ASP A N 1
ATOM 656 C CA . ASP A 1 87 ? 3.232 -2.163 14.014 1.00 89.62 87 ASP A CA 1
ATOM 657 C C . ASP A 1 87 ? 2.849 -2.109 12.531 1.00 89.62 87 ASP A C 1
ATOM 659 O O . ASP A 1 87 ? 2.347 -3.086 11.977 1.00 89.62 87 ASP A O 1
ATOM 663 N N . GLY A 1 88 ? 3.118 -0.979 11.872 1.00 91.19 88 GLY A N 1
ATOM 664 C CA . GLY A 1 88 ? 2.837 -0.764 10.457 1.00 91.19 88 GLY A CA 1
ATOM 665 C C . GLY A 1 88 ? 3.610 -1.724 9.556 1.00 91.19 88 GLY A C 1
ATOM 666 O O . GLY A 1 88 ? 3.001 -2.369 8.702 1.00 91.19 88 GLY A O 1
ATOM 667 N N . ILE A 1 89 ? 4.919 -1.882 9.792 1.00 92.62 89 ILE A N 1
ATOM 668 C CA . ILE A 1 89 ? 5.764 -2.859 9.088 1.00 92.62 89 ILE A CA 1
ATOM 669 C C . ILE A 1 89 ? 5.247 -4.280 9.332 1.00 92.62 89 ILE A C 1
ATOM 671 O O . ILE A 1 89 ? 5.036 -5.019 8.374 1.00 92.62 89 ILE A O 1
ATOM 675 N N . SER A 1 90 ? 4.988 -4.651 10.590 1.00 93.06 90 SER A N 1
ATOM 676 C CA . SER A 1 90 ? 4.555 -6.008 10.958 1.00 93.06 90 SER A CA 1
ATOM 677 C C . SER A 1 90 ? 3.214 -6.383 10.318 1.00 93.06 90 SER A C 1
ATOM 679 O O . SER A 1 90 ? 3.033 -7.490 9.802 1.00 93.06 90 SER A O 1
ATOM 681 N N . LEU A 1 91 ? 2.260 -5.450 10.305 1.00 94.56 91 LEU A N 1
ATOM 682 C CA . LEU A 1 91 ? 0.977 -5.642 9.635 1.00 94.56 91 LEU A CA 1
ATOM 683 C C . LEU A 1 91 ? 1.153 -5.736 8.121 1.00 94.56 91 LEU A C 1
ATOM 685 O O . LEU A 1 91 ? 0.647 -6.674 7.515 1.00 94.56 91 LEU A O 1
ATOM 689 N N . ALA A 1 92 ? 1.889 -4.810 7.506 1.00 95.06 92 ALA A N 1
ATOM 690 C CA . ALA A 1 92 ? 2.125 -4.829 6.066 1.00 95.06 92 ALA A CA 1
ATOM 691 C C . ALA A 1 92 ? 2.797 -6.139 5.615 1.00 95.06 92 ALA A C 1
ATOM 693 O O . ALA A 1 92 ? 2.349 -6.752 4.647 1.00 95.06 92 ALA A O 1
ATOM 694 N N . TRP A 1 93 ? 3.804 -6.600 6.358 1.00 95.62 93 TRP A N 1
ATOM 695 C CA . TRP A 1 93 ? 4.495 -7.867 6.124 1.00 95.62 93 TRP A CA 1
ATOM 696 C C . TRP A 1 93 ? 3.532 -9.056 6.192 1.00 95.62 93 TRP A C 1
ATOM 698 O O . TRP A 1 93 ? 3.371 -9.785 5.214 1.00 95.62 93 TRP A O 1
ATOM 708 N N . SER A 1 94 ? 2.815 -9.208 7.310 1.00 96.44 94 SER A N 1
ATOM 709 C CA . SER A 1 94 ? 1.871 -10.320 7.500 1.00 96.44 94 SER A CA 1
ATOM 710 C C . SER A 1 94 ? 0.718 -10.317 6.488 1.00 96.44 94 SER A C 1
ATOM 712 O O . SER A 1 94 ? 0.223 -11.378 6.106 1.00 96.44 94 SER A O 1
ATOM 714 N N . ILE A 1 95 ? 0.301 -9.145 5.996 1.00 97.19 95 ILE A N 1
ATOM 715 C CA . ILE A 1 95 ? -0.679 -9.022 4.909 1.00 97.19 95 ILE A CA 1
ATOM 716 C C . ILE A 1 95 ? -0.115 -9.592 3.603 1.00 97.19 95 ILE A C 1
ATOM 718 O O . ILE A 1 95 ? -0.817 -10.345 2.924 1.00 97.19 95 ILE A O 1
ATOM 722 N N . VAL A 1 96 ? 1.131 -9.258 3.248 1.00 96.50 96 VAL A N 1
ATOM 723 C CA . VAL A 1 96 ? 1.784 -9.801 2.046 1.00 96.50 96 VAL A CA 1
ATOM 724 C C . VAL A 1 96 ? 1.924 -11.318 2.158 1.00 96.50 96 VAL A C 1
ATOM 726 O O . VAL A 1 96 ? 1.523 -12.022 1.232 1.00 96.50 96 VAL A O 1
ATOM 729 N N . GLU A 1 97 ? 2.382 -11.831 3.301 1.00 96.44 97 GLU A N 1
ATOM 730 C CA . GLU A 1 97 ? 2.472 -13.275 3.558 1.00 96.44 97 GLU A CA 1
ATOM 731 C C . GLU A 1 97 ? 1.111 -13.970 3.455 1.00 96.44 97 GLU A C 1
ATOM 733 O O . GLU A 1 97 ? 0.991 -15.039 2.856 1.00 96.44 97 GLU A O 1
ATOM 738 N N . TYR A 1 98 ? 0.051 -13.371 4.006 1.00 97.94 98 TYR A N 1
ATOM 739 C CA . TYR A 1 98 ? -1.291 -13.942 3.931 1.00 97.94 98 TYR A CA 1
ATOM 740 C C . TYR A 1 98 ? -1.791 -14.014 2.486 1.00 97.94 98 TYR A C 1
ATOM 742 O O . TYR A 1 98 ? -2.330 -15.039 2.059 1.00 97.94 98 TYR A O 1
ATOM 750 N N . ILE A 1 99 ? -1.600 -12.942 1.714 1.00 97.75 99 ILE A N 1
ATOM 751 C CA . ILE A 1 99 ? -1.973 -12.910 0.301 1.00 97.75 99 ILE A CA 1
ATOM 752 C C . ILE A 1 99 ? -1.167 -13.953 -0.475 1.00 97.75 99 ILE A C 1
ATOM 754 O O . ILE A 1 99 ? -1.770 -14.757 -1.180 1.00 97.75 99 ILE A O 1
ATOM 758 N N . GLN A 1 100 ? 0.156 -13.991 -0.315 1.00 96.25 100 GLN A N 1
ATOM 759 C CA . GLN A 1 100 ? 1.042 -14.920 -1.019 1.00 96.25 100 GLN A CA 1
ATOM 760 C C . GLN A 1 100 ? 0.752 -16.385 -0.650 1.00 96.25 100 GLN A C 1
ATOM 762 O O . GLN A 1 100 ? 0.645 -17.241 -1.527 1.00 96.25 100 GLN A O 1
ATOM 767 N N . GLY A 1 101 ? 0.561 -16.684 0.635 1.00 96.00 101 GLY A N 1
ATOM 768 C CA . GLY A 1 101 ? 0.422 -18.054 1.123 1.00 96.00 101 GLY A CA 1
ATOM 769 C C . GLY A 1 101 ? -0.994 -18.622 1.006 1.00 96.00 101 GLY A C 1
ATOM 770 O O . GLY A 1 101 ? -1.157 -19.824 0.772 1.00 96.00 101 GLY A O 1
ATOM 771 N N . LYS A 1 102 ? -2.030 -17.788 1.181 1.00 97.19 102 LYS A N 1
ATOM 772 C CA . LYS A 1 102 ? -3.436 -18.233 1.247 1.00 97.19 102 LYS A CA 1
ATOM 773 C C . LYS A 1 102 ? -4.253 -17.856 0.020 1.00 97.19 102 LYS A C 1
ATOM 775 O O . LYS A 1 102 ? -4.918 -18.731 -0.527 1.00 97.19 102 LYS A O 1
ATOM 780 N N . ILE A 1 103 ? -4.235 -16.587 -0.386 1.00 97.94 103 ILE A N 1
ATOM 781 C CA . ILE A 1 103 ? -5.140 -16.083 -1.435 1.00 97.94 103 ILE A CA 1
ATOM 782 C C . ILE A 1 103 ? -4.569 -16.346 -2.833 1.00 97.94 103 ILE A C 1
ATOM 784 O O . ILE A 1 103 ? -5.297 -16.774 -3.722 1.00 97.94 103 ILE A O 1
ATOM 788 N N . LYS A 1 104 ? -3.264 -16.122 -3.015 1.00 96.88 104 LYS A N 1
ATOM 789 C CA . LYS A 1 104 ? -2.507 -16.300 -4.264 1.00 96.88 104 LYS A CA 1
ATOM 790 C C . LYS A 1 104 ? -3.023 -15.457 -5.431 1.00 96.88 104 LYS A C 1
ATOM 792 O O . LYS A 1 104 ? -2.961 -15.868 -6.587 1.00 96.88 104 LYS A O 1
ATOM 797 N N . CYS A 1 105 ? -3.536 -14.269 -5.126 1.00 97.56 105 CYS A N 1
ATOM 798 C CA . CYS A 1 105 ? -4.060 -13.338 -6.115 1.00 97.56 105 CYS A CA 1
ATOM 799 C C . CYS A 1 105 ? -2.986 -12.379 -6.642 1.00 97.56 105 CYS A C 1
ATOM 801 O O . CYS A 1 105 ? -1.956 -12.143 -6.001 1.00 97.56 105 CYS A O 1
ATOM 803 N N . LYS A 1 106 ? -3.230 -11.783 -7.815 1.00 97.56 106 LYS A N 1
ATOM 804 C CA . LYS A 1 106 ? -2.313 -10.786 -8.383 1.00 97.56 106 LYS A CA 1
ATOM 805 C C . LYS A 1 106 ? -2.373 -9.517 -7.544 1.00 97.56 106 LYS A C 1
ATOM 807 O O . LYS A 1 106 ? -3.439 -8.919 -7.426 1.00 97.56 106 LYS A O 1
ATOM 812 N N . THR A 1 107 ? -1.233 -9.092 -7.007 1.00 97.56 107 THR A N 1
ATOM 813 C CA . THR A 1 107 ? -1.180 -7.972 -6.061 1.00 97.56 107 THR A CA 1
ATOM 814 C C . THR A 1 107 ? -0.130 -6.945 -6.457 1.00 97.56 107 THR A C 1
ATOM 816 O O . THR A 1 107 ? 1.013 -7.294 -6.735 1.00 97.56 107 THR A O 1
ATOM 819 N N . LEU A 1 108 ? -0.517 -5.669 -6.459 1.00 97.00 108 LEU A N 1
ATOM 820 C CA . LEU A 1 108 ? 0.405 -4.538 -6.477 1.00 97.00 108 LEU A CA 1
ATOM 821 C C . LEU A 1 108 ? 0.422 -3.906 -5.088 1.00 97.00 108 LEU A C 1
ATOM 823 O O . LEU A 1 108 ? -0.607 -3.420 -4.620 1.00 97.00 108 LEU A O 1
ATOM 827 N N . PHE A 1 109 ? 1.588 -3.906 -4.449 1.00 95.50 109 PHE A N 1
ATOM 828 C CA . PHE A 1 109 ? 1.786 -3.326 -3.126 1.00 95.50 109 PHE A CA 1
ATOM 829 C C . PHE A 1 109 ? 2.782 -2.171 -3.227 1.00 95.50 109 PHE A C 1
ATOM 831 O O . PHE A 1 109 ? 3.973 -2.381 -3.448 1.00 95.50 109 PHE A O 1
ATOM 838 N N . ALA A 1 110 ? 2.313 -0.936 -3.070 1.00 92.81 110 ALA A N 1
ATOM 839 C CA . ALA A 1 110 ? 3.191 0.219 -2.952 1.00 92.81 110 ALA A CA 1
ATOM 840 C C . ALA A 1 110 ? 3.450 0.526 -1.478 1.00 92.81 110 ALA A C 1
ATOM 842 O O . ALA A 1 110 ? 2.530 0.774 -0.705 1.00 92.81 110 ALA A O 1
ATOM 843 N N . THR A 1 111 ? 4.726 0.557 -1.103 1.00 90.69 111 THR A N 1
ATOM 844 C CA . THR A 1 111 ? 5.154 0.837 0.267 1.00 90.69 111 THR A CA 1
ATOM 845 C C . THR A 1 111 ? 6.272 1.878 0.308 1.00 90.69 111 THR A C 1
ATOM 847 O O . THR A 1 111 ? 6.785 2.336 -0.725 1.00 90.69 111 THR A O 1
ATOM 850 N N . HIS A 1 112 ? 6.599 2.297 1.526 1.00 87.12 112 HIS A N 1
ATOM 851 C CA . HIS A 1 112 ? 7.830 3.014 1.867 1.00 87.12 112 HIS A CA 1
ATOM 852 C C . HIS A 1 112 ? 8.628 2.307 2.963 1.00 87.12 112 HIS A C 1
ATOM 854 O O . HIS A 1 112 ? 9.646 2.838 3.390 1.00 87.12 112 HIS A O 1
ATOM 860 N N . TYR A 1 113 ? 8.158 1.149 3.420 1.00 88.88 113 TYR A N 1
ATOM 861 C CA . TYR A 1 113 ? 8.926 0.262 4.277 1.00 88.88 113 TYR A CA 1
ATOM 862 C C . TYR A 1 113 ? 9.933 -0.476 3.403 1.00 88.88 113 TYR A C 1
ATOM 864 O O . TYR A 1 113 ? 9.539 -1.247 2.525 1.00 88.88 113 TYR A O 1
ATOM 872 N N . HIS A 1 114 ? 11.214 -0.185 3.603 1.00 86.50 114 HIS A N 1
ATOM 873 C CA . HIS A 1 114 ? 12.301 -0.834 2.867 1.00 86.50 114 HIS A CA 1
ATOM 874 C C . HIS A 1 114 ? 12.491 -2.274 3.330 1.00 86.50 114 HIS A C 1
ATOM 876 O O . HIS A 1 114 ? 12.848 -3.129 2.534 1.00 86.50 114 HIS A O 1
ATOM 882 N N . GLU A 1 115 ? 12.138 -2.558 4.578 1.00 87.19 115 GLU A N 1
ATOM 883 C CA . GLU A 1 115 ? 12.143 -3.884 5.190 1.00 87.19 115 GLU A CA 1
ATOM 884 C C . GLU A 1 115 ? 11.297 -4.877 4.379 1.00 87.19 115 GLU A C 1
ATOM 886 O O . GLU A 1 115 ? 11.669 -6.030 4.213 1.00 87.19 115 GLU A O 1
ATOM 891 N N . LEU A 1 116 ? 10.191 -4.423 3.777 1.00 90.81 116 LEU A N 1
ATOM 892 C CA . LEU A 1 116 ? 9.343 -5.278 2.939 1.00 90.81 116 LEU A CA 1
ATOM 893 C C . LEU A 1 116 ? 10.027 -5.727 1.638 1.00 90.81 116 LEU A C 1
ATOM 895 O O . LEU A 1 116 ? 9.527 -6.644 0.992 1.00 90.81 116 LEU A O 1
ATOM 899 N N . THR A 1 117 ? 11.138 -5.105 1.230 1.00 91.00 117 THR A N 1
ATOM 900 C CA . THR A 1 117 ? 11.878 -5.552 0.040 1.00 91.00 117 THR A CA 1
ATOM 901 C C . THR A 1 117 ? 12.558 -6.901 0.264 1.00 91.00 117 THR A C 1
ATOM 903 O O . THR A 1 117 ? 12.703 -7.668 -0.688 1.00 91.00 117 THR A O 1
ATOM 906 N N . ASP A 1 118 ? 12.863 -7.263 1.512 1.00 90.12 118 ASP A N 1
ATOM 907 C CA . ASP A 1 118 ? 13.488 -8.547 1.837 1.00 90.12 118 ASP A CA 1
ATOM 908 C C . ASP A 1 118 ? 12.569 -9.746 1.541 1.00 90.12 118 ASP A C 1
ATOM 910 O O . ASP A 1 118 ? 13.057 -10.850 1.303 1.00 90.12 118 ASP A O 1
ATOM 914 N N . LEU A 1 119 ? 11.251 -9.525 1.434 1.00 92.38 119 LEU A N 1
ATOM 915 C CA . LEU A 1 119 ? 10.260 -10.554 1.090 1.00 92.38 119 LEU A CA 1
ATOM 916 C C . LEU A 1 119 ? 10.502 -11.220 -0.274 1.00 92.38 119 LEU A C 1
ATOM 918 O O . LEU A 1 119 ? 10.068 -12.352 -0.478 1.00 92.38 119 LEU A O 1
ATOM 922 N N . GLU A 1 120 ? 11.182 -10.554 -1.212 1.00 94.00 120 GLU A N 1
ATOM 923 C CA . GLU A 1 120 ? 11.558 -11.160 -2.500 1.00 94.00 120 GLU A CA 1
ATOM 924 C C . GLU A 1 120 ? 12.570 -12.305 -2.338 1.00 94.00 120 GLU A C 1
ATOM 926 O O . GLU A 1 120 ? 12.596 -13.211 -3.170 1.00 94.00 120 GLU A O 1
ATOM 931 N N . ASN A 1 121 ? 13.376 -12.291 -1.270 1.00 90.56 121 ASN A N 1
ATOM 932 C CA . ASN A 1 121 ? 14.322 -13.368 -0.971 1.00 90.56 121 ASN A CA 1
ATOM 933 C C . ASN A 1 121 ? 13.644 -14.565 -0.287 1.00 90.56 121 ASN A C 1
ATOM 935 O O . ASN A 1 121 ? 14.150 -15.681 -0.373 1.00 90.56 121 ASN A O 1
ATOM 939 N N . GLU A 1 122 ? 12.510 -14.332 0.377 1.00 91.94 122 GLU A N 1
ATOM 940 C CA . GLU A 1 122 ? 11.752 -15.351 1.112 1.00 91.94 122 GLU A CA 1
ATOM 941 C C . GLU A 1 122 ? 10.699 -16.049 0.233 1.00 91.94 122 GLU A C 1
ATOM 943 O O . GLU A 1 122 ? 10.392 -17.226 0.428 1.00 91.94 122 GLU A O 1
ATOM 948 N N . PHE A 1 123 ? 10.142 -15.343 -0.759 1.00 93.25 123 PHE A N 1
ATOM 949 C CA . PHE A 1 123 ? 9.048 -15.843 -1.592 1.00 93.25 123 PHE A CA 1
ATOM 950 C C . PHE A 1 123 ? 9.329 -15.671 -3.090 1.00 93.25 123 PHE A C 1
ATOM 952 O O . PHE A 1 123 ? 9.363 -14.553 -3.605 1.00 93.25 123 PHE A O 1
ATOM 959 N N . ASP A 1 124 ? 9.389 -16.785 -3.829 1.00 91.12 124 ASP A N 1
ATOM 960 C CA . ASP A 1 124 ? 9.653 -16.798 -5.280 1.00 91.12 124 ASP A CA 1
ATOM 961 C C . ASP A 1 124 ? 8.667 -15.945 -6.100 1.00 91.12 124 ASP A C 1
ATOM 963 O O . ASP A 1 124 ? 9.047 -15.345 -7.111 1.00 91.12 124 ASP A O 1
ATOM 967 N N . ASP A 1 125 ? 7.410 -15.868 -5.655 1.00 93.69 125 ASP A N 1
ATOM 968 C CA . ASP A 1 125 ? 6.325 -15.140 -6.324 1.00 93.69 125 ASP A CA 1
ATOM 969 C C . ASP A 1 125 ? 6.287 -13.639 -5.977 1.00 93.69 125 ASP A C 1
ATOM 971 O O . ASP A 1 125 ? 5.501 -12.884 -6.558 1.00 93.69 125 ASP A O 1
ATOM 975 N N . VAL A 1 126 ? 7.126 -13.189 -5.040 1.00 96.00 126 VAL A N 1
ATOM 976 C CA . VAL A 1 126 ? 7.284 -11.774 -4.690 1.00 96.00 126 VAL A CA 1
ATOM 977 C C . VAL A 1 126 ? 8.432 -11.195 -5.510 1.00 96.00 126 VAL A C 1
ATOM 979 O O . VAL A 1 126 ? 9.475 -11.825 -5.698 1.00 96.00 126 VAL A O 1
ATOM 982 N N . LYS A 1 127 ? 8.215 -10.002 -6.068 1.00 96.38 127 LYS A N 1
ATOM 983 C CA . LYS A 1 127 ? 9.185 -9.311 -6.922 1.00 96.38 127 LYS A CA 1
ATOM 984 C C . LYS A 1 127 ? 9.214 -7.832 -6.592 1.00 96.38 127 LYS A C 1
ATOM 986 O O . LYS A 1 127 ? 8.156 -7.195 -6.552 1.00 96.38 127 LYS A O 1
ATOM 991 N N . ASN A 1 128 ? 10.408 -7.278 -6.404 1.00 95.75 128 ASN A N 1
ATOM 992 C CA . ASN A 1 128 ? 10.547 -5.859 -6.121 1.00 95.75 128 ASN A CA 1
ATOM 993 C C . ASN A 1 128 ? 10.611 -5.028 -7.395 1.00 95.75 128 ASN A C 1
ATOM 995 O O . ASN A 1 128 ? 11.314 -5.334 -8.362 1.00 95.75 128 ASN A O 1
ATOM 999 N N . TYR A 1 129 ? 9.903 -3.907 -7.351 1.00 94.25 129 TYR A N 1
ATOM 1000 C CA . TYR A 1 129 ? 9.940 -2.900 -8.392 1.00 94.25 129 TYR A CA 1
ATOM 1001 C C . TYR A 1 129 ? 10.070 -1.515 -7.777 1.00 94.25 129 TYR A C 1
ATOM 1003 O O . TYR A 1 129 ? 9.371 -1.165 -6.824 1.00 94.25 129 TYR A O 1
ATOM 1011 N N . SER A 1 130 ? 10.908 -0.685 -8.387 1.00 91.38 130 SER A N 1
ATOM 1012 C CA . SER A 1 130 ? 11.100 0.704 -7.992 1.00 91.38 130 SER A CA 1
ATOM 1013 C C . SER A 1 130 ? 10.895 1.641 -9.181 1.00 91.38 130 SER A C 1
ATOM 1015 O O . SER A 1 130 ? 10.753 1.224 -10.334 1.00 91.38 130 SER A O 1
ATOM 1017 N N . ILE A 1 131 ? 10.819 2.941 -8.902 1.00 88.88 131 ILE A N 1
ATOM 1018 C CA . ILE A 1 131 ? 10.773 3.961 -9.949 1.00 88.88 131 ILE A CA 1
ATOM 1019 C C . ILE A 1 131 ? 12.199 4.386 -10.239 1.00 88.88 131 ILE A C 1
ATOM 1021 O O . ILE A 1 131 ? 12.904 4.815 -9.334 1.00 88.88 131 ILE A O 1
ATOM 1025 N N . ALA A 1 132 ? 12.587 4.332 -11.508 1.00 87.62 132 ALA A N 1
ATOM 1026 C CA . ALA A 1 132 ? 13.896 4.753 -11.955 1.00 87.62 132 ALA A CA 1
ATOM 1027 C C . ALA A 1 132 ? 14.126 6.236 -11.647 1.00 87.62 132 ALA A C 1
ATOM 1029 O O . ALA A 1 132 ? 13.320 7.117 -11.983 1.00 87.62 132 ALA A O 1
ATOM 1030 N N . VAL A 1 133 ? 15.269 6.489 -11.029 1.00 86.06 133 VAL A N 1
ATOM 1031 C CA . VAL A 1 133 ? 15.730 7.802 -10.613 1.00 86.06 133 VAL A CA 1
ATOM 1032 C C . VAL A 1 133 ? 17.061 8.084 -11.302 1.00 86.06 133 VAL A C 1
ATOM 1034 O O . VAL A 1 133 ? 17.920 7.210 -11.381 1.00 86.06 133 VAL A O 1
ATOM 1037 N N . LYS A 1 134 ? 17.227 9.301 -11.824 1.00 84.81 134 LYS A N 1
ATOM 1038 C CA . LYS A 1 134 ? 18.502 9.790 -12.355 1.00 84.81 134 LYS A CA 1
ATOM 1039 C C . LYS A 1 134 ? 19.039 10.885 -11.442 1.00 84.81 134 LYS A C 1
ATOM 1041 O O . LYS A 1 134 ? 18.387 11.916 -11.290 1.00 84.81 134 LYS A O 1
ATOM 1046 N N . GLU A 1 135 ? 20.215 10.664 -10.871 1.00 81.06 135 GLU A N 1
ATOM 1047 C CA . GLU A 1 135 ? 20.940 11.653 -10.069 1.00 81.06 135 GLU A CA 1
ATOM 1048 C C . GLU A 1 135 ? 21.872 12.462 -10.989 1.00 81.06 135 GLU A C 1
ATOM 1050 O O . GLU A 1 135 ? 22.630 11.894 -11.776 1.00 81.06 135 GLU A O 1
ATOM 1055 N N . ASP A 1 136 ? 21.771 13.789 -10.939 1.00 79.25 136 ASP A N 1
ATOM 1056 C CA . ASP A 1 136 ? 22.598 14.742 -11.681 1.00 79.25 136 ASP A CA 1
ATOM 1057 C C . ASP A 1 136 ? 23.138 15.791 -10.704 1.00 79.25 136 ASP A C 1
ATOM 1059 O O . ASP A 1 136 ? 22.465 16.775 -10.383 1.00 79.25 136 ASP A O 1
ATOM 1063 N N . SER A 1 137 ? 24.330 15.521 -10.167 1.00 76.12 137 SER A N 1
ATOM 1064 C CA . SER A 1 137 ? 24.982 16.294 -9.101 1.00 76.12 137 SER A CA 1
ATOM 1065 C C . SER A 1 137 ? 24.066 16.530 -7.887 1.00 76.12 137 SER A C 1
ATOM 1067 O O . SER A 1 137 ? 23.955 15.667 -7.024 1.00 76.12 137 SER A O 1
ATOM 1069 N N . ASP A 1 138 ? 23.391 17.682 -7.833 1.00 72.19 138 ASP A N 1
ATOM 1070 C CA . ASP A 1 138 ? 22.512 18.116 -6.739 1.00 72.19 138 ASP A CA 1
ATOM 1071 C C . ASP A 1 138 ? 21.012 17.930 -7.026 1.00 72.19 138 ASP A C 1
ATOM 1073 O O . ASP A 1 138 ? 20.160 18.330 -6.214 1.00 72.19 138 ASP A O 1
ATOM 1077 N N . ASN A 1 139 ? 20.685 17.373 -8.194 1.00 71.56 139 ASN A N 1
ATOM 1078 C CA . ASN A 1 139 ? 19.331 17.190 -8.695 1.00 71.56 139 ASN A CA 1
ATOM 1079 C C . ASN A 1 139 ? 19.001 15.711 -8.880 1.00 71.56 139 ASN A C 1
ATOM 1081 O O . ASN A 1 139 ? 19.842 14.897 -9.242 1.00 71.56 139 ASN A O 1
ATOM 1085 N N . ILE A 1 140 ? 17.739 15.370 -8.657 1.00 80.12 140 ILE A N 1
ATOM 1086 C CA . ILE A 1 140 ? 17.211 14.021 -8.778 1.00 80.12 140 ILE A CA 1
ATOM 1087 C C . ILE A 1 140 ? 15.984 14.098 -9.680 1.00 80.12 140 ILE A C 1
ATOM 1089 O O . ILE A 1 140 ? 15.014 14.805 -9.402 1.00 80.12 140 ILE A O 1
ATOM 1093 N N . ILE A 1 141 ? 16.033 13.374 -10.791 1.00 82.62 141 ILE A N 1
ATOM 1094 C CA . ILE A 1 141 ? 14.984 13.352 -11.804 1.00 82.62 141 ILE A CA 1
ATOM 1095 C C . ILE A 1 141 ? 14.269 12.005 -11.723 1.00 82.62 141 ILE A C 1
ATOM 1097 O O . ILE A 1 141 ? 14.854 10.955 -11.990 1.00 82.62 141 ILE A O 1
ATOM 1101 N N . PHE A 1 142 ? 12.979 12.033 -11.389 1.00 83.94 142 PHE A N 1
ATOM 1102 C CA . PHE A 1 142 ? 12.121 10.849 -11.439 1.00 83.94 142 PHE A CA 1
ATOM 1103 C C . PHE A 1 142 ? 11.761 10.536 -12.894 1.00 83.94 142 PHE A C 1
ATOM 1105 O O . PHE A 1 142 ? 11.003 11.278 -13.522 1.00 83.94 142 PHE A O 1
ATOM 1112 N N . LEU A 1 143 ? 12.264 9.419 -13.424 1.00 86.69 143 LEU A N 1
ATOM 1113 C CA . LEU A 1 143 ? 12.066 9.029 -14.826 1.00 86.69 143 LEU A CA 1
ATOM 1114 C C . LEU A 1 143 ? 10.674 8.438 -15.098 1.00 86.69 143 LEU A C 1
ATOM 1116 O O . LEU A 1 143 ? 10.351 8.151 -16.248 1.00 86.69 143 LEU A O 1
ATOM 1120 N N . ARG A 1 144 ? 9.855 8.234 -14.052 1.00 87.12 144 ARG A N 1
ATOM 1121 C CA . ARG A 1 144 ? 8.513 7.613 -14.114 1.00 87.12 144 ARG A CA 1
ATOM 1122 C C . ARG A 1 144 ? 8.502 6.238 -14.798 1.00 87.12 144 ARG A C 1
ATOM 1124 O O . ARG A 1 144 ? 7.470 5.798 -15.294 1.00 87.12 144 ARG A O 1
ATOM 1131 N N . LYS A 1 145 ? 9.648 5.562 -14.820 1.00 88.94 145 LYS A N 1
ATOM 1132 C CA . LYS A 1 145 ? 9.823 4.227 -15.385 1.00 88.94 145 LYS A CA 1
ATOM 1133 C C . LYS A 1 145 ? 9.916 3.226 -14.245 1.00 88.94 145 LYS A C 1
ATOM 1135 O O . LYS A 1 145 ? 10.738 3.419 -13.357 1.00 88.94 145 LYS A O 1
ATOM 1140 N N . ILE A 1 146 ? 9.094 2.184 -14.275 1.00 91.69 146 ILE A N 1
ATOM 1141 C CA . ILE A 1 146 ? 9.186 1.076 -13.320 1.00 91.69 146 ILE A CA 1
ATOM 1142 C C . ILE A 1 146 ? 10.335 0.153 -13.740 1.00 91.69 146 ILE A C 1
ATOM 1144 O O . ILE A 1 146 ? 10.452 -0.178 -14.922 1.00 91.69 146 ILE A O 1
ATOM 1148 N N . ILE A 1 147 ? 11.194 -0.222 -12.794 1.00 92.88 147 ILE A N 1
ATOM 1149 C CA . ILE A 1 147 ? 12.356 -1.094 -13.008 1.00 92.88 147 ILE A CA 1
ATOM 1150 C C . ILE A 1 147 ? 12.398 -2.208 -11.949 1.00 92.88 147 ILE A C 1
ATOM 1152 O O . ILE A 1 147 ? 11.986 -1.957 -10.817 1.00 92.88 147 ILE A O 1
ATOM 1156 N N . PRO A 1 148 ? 12.848 -3.427 -12.305 1.00 92.06 148 PRO A N 1
ATOM 1157 C CA . PRO A 1 148 ? 12.927 -4.552 -11.374 1.00 92.06 148 PRO A CA 1
ATOM 1158 C C . PRO A 1 148 ? 14.120 -4.371 -10.430 1.00 92.06 148 PRO A C 1
ATOM 1160 O O . PRO A 1 148 ? 15.263 -4.579 -10.834 1.00 92.06 148 PRO A O 1
ATOM 1163 N N . GLN A 1 149 ? 13.843 -3.912 -9.212 1.00 88.88 149 GLN A N 1
ATOM 1164 C CA . GLN A 1 149 ? 14.783 -3.804 -8.094 1.00 88.88 149 GLN A CA 1
ATOM 1165 C C . GLN A 1 149 ? 14.054 -3.320 -6.832 1.00 88.88 149 GLN A C 1
ATOM 1167 O O . GLN A 1 149 ? 13.019 -2.646 -6.917 1.00 88.88 149 GLN A O 1
ATOM 1172 N N . GLY A 1 150 ? 14.650 -3.593 -5.669 1.00 83.31 150 GLY A N 1
ATOM 1173 C CA . GLY A 1 150 ? 14.342 -2.901 -4.419 1.00 83.31 150 GLY A CA 1
ATOM 1174 C C . GLY A 1 150 ? 14.621 -1.397 -4.506 1.00 83.31 150 GLY A C 1
ATOM 1175 O O . GLY A 1 150 ? 15.300 -0.904 -5.416 1.00 83.31 150 GLY A O 1
ATOM 1176 N N . ALA A 1 151 ? 14.031 -0.638 -3.586 1.00 76.56 151 ALA A N 1
ATOM 1177 C CA . ALA A 1 151 ? 14.373 0.765 -3.411 1.00 76.56 151 ALA A CA 1
ATOM 1178 C C . ALA A 1 151 ? 15.519 0.872 -2.400 1.00 76.56 151 ALA A C 1
ATOM 1180 O O . ALA A 1 151 ? 15.346 0.514 -1.245 1.00 76.56 151 ALA A O 1
ATOM 1181 N N . ASP A 1 152 ? 16.663 1.410 -2.819 1.00 65.25 152 ASP A N 1
ATOM 1182 C CA . ASP A 1 152 ? 17.865 1.404 -1.968 1.00 65.25 152 ASP A CA 1
ATOM 1183 C C . ASP A 1 152 ? 17.982 2.667 -1.093 1.00 65.25 152 ASP A C 1
ATOM 1185 O O . ASP A 1 152 ? 18.812 2.735 -0.189 1.00 65.25 152 ASP A O 1
ATOM 1189 N N . LYS A 1 153 ? 17.196 3.716 -1.391 1.00 69.06 153 LYS A N 1
ATOM 1190 C CA . LYS A 1 153 ? 17.263 5.025 -0.719 1.00 69.06 153 LYS A CA 1
ATOM 1191 C C . LYS A 1 153 ? 15.905 5.716 -0.626 1.00 69.06 153 LYS A C 1
ATOM 1193 O O . LYS A 1 153 ? 15.085 5.672 -1.546 1.00 69.06 153 LYS A O 1
ATOM 1198 N N . SER A 1 154 ? 15.713 6.456 0.465 1.00 74.62 154 SER A N 1
ATOM 1199 C CA . SER A 1 154 ? 14.579 7.364 0.657 1.00 74.62 154 SER A CA 1
ATOM 1200 C C . SER A 1 154 ? 14.909 8.776 0.174 1.00 74.62 154 SER A C 1
ATOM 1202 O O . SER A 1 154 ? 15.774 9.455 0.716 1.00 74.62 154 SER A O 1
ATOM 1204 N N . TYR A 1 155 ? 14.149 9.286 -0.796 1.00 80.56 155 TYR A N 1
ATOM 1205 C CA . TYR A 1 155 ? 14.356 10.628 -1.362 1.00 80.56 155 TYR A CA 1
ATOM 1206 C C . TYR A 1 155 ? 13.572 11.740 -0.639 1.00 80.56 155 TYR A C 1
ATOM 1208 O O . TYR A 1 155 ? 13.315 12.796 -1.216 1.00 80.56 155 TYR A O 1
ATOM 1216 N N . GLY A 1 156 ? 13.175 11.529 0.621 1.00 84.69 156 GLY A N 1
ATOM 1217 C CA . GLY A 1 156 ? 12.311 12.452 1.372 1.00 84.69 156 GLY A CA 1
ATOM 1218 C C . GLY A 1 156 ? 12.898 13.860 1.514 1.00 84.69 156 GLY A C 1
ATOM 1219 O O . GLY A 1 156 ? 12.242 14.844 1.174 1.00 84.69 156 GLY A O 1
ATOM 1220 N N . ILE A 1 157 ? 14.170 13.958 1.914 1.00 86.81 157 ILE A N 1
ATOM 1221 C CA . ILE A 1 157 ? 14.879 15.244 2.045 1.00 86.81 157 ILE A CA 1
ATOM 1222 C C . ILE A 1 157 ? 15.001 15.949 0.685 1.00 86.81 157 ILE A C 1
ATOM 1224 O O . ILE A 1 157 ? 14.893 17.171 0.593 1.00 86.81 157 ILE A O 1
ATOM 1228 N N . TYR A 1 158 ? 15.175 15.192 -0.402 1.00 83.75 158 TYR A N 1
ATOM 1229 C CA . TYR A 1 158 ? 15.213 15.772 -1.742 1.00 83.75 158 TYR A CA 1
ATOM 1230 C C . TYR A 1 158 ? 13.850 16.335 -2.169 1.00 83.75 158 TYR A C 1
ATOM 1232 O O . TYR A 1 158 ? 13.775 17.439 -2.707 1.00 83.75 158 TYR A O 1
ATOM 1240 N N . VAL A 1 159 ? 12.757 15.617 -1.889 1.00 85.38 159 VAL A N 1
ATOM 1241 C CA . VAL A 1 159 ? 11.396 16.115 -2.143 1.00 85.38 159 VAL A CA 1
ATOM 1242 C C . VAL A 1 159 ? 11.134 17.400 -1.348 1.00 85.38 159 VAL A C 1
ATOM 1244 O O . VAL A 1 159 ? 10.549 18.336 -1.889 1.00 85.38 159 VAL A O 1
ATOM 1247 N N . ALA A 1 160 ? 11.636 17.498 -0.115 1.00 87.25 160 ALA A N 1
ATOM 1248 C CA . ALA A 1 160 ? 11.574 18.727 0.673 1.00 87.25 160 ALA A CA 1
ATOM 1249 C C . ALA A 1 160 ? 12.360 19.891 0.030 1.00 87.25 160 ALA A C 1
ATOM 1251 O O . ALA A 1 160 ? 11.863 21.017 -0.020 1.00 87.25 160 ALA A O 1
ATOM 1252 N N . LYS A 1 161 ? 13.544 19.625 -0.544 1.00 86.75 161 LYS A N 1
ATOM 1253 C CA . LYS A 1 161 ? 14.313 20.621 -1.315 1.00 86.75 161 LYS A CA 1
ATOM 1254 C C . LYS A 1 161 ? 13.525 21.109 -2.538 1.00 86.75 161 LYS A C 1
ATOM 1256 O O . LYS A 1 161 ? 13.448 22.311 -2.780 1.00 86.75 161 LYS A O 1
ATOM 1261 N N . LEU A 1 162 ? 12.875 20.204 -3.278 1.00 84.50 162 LEU A N 1
ATOM 1262 C CA . LEU A 1 162 ? 11.988 20.566 -4.396 1.00 84.50 162 LEU A CA 1
ATOM 1263 C C . LEU A 1 162 ? 10.778 21.400 -3.953 1.00 84.50 162 LEU A C 1
ATOM 1265 O O . LEU A 1 162 ? 10.340 22.285 -4.688 1.00 84.50 162 LEU A O 1
ATOM 1269 N N . ALA A 1 163 ? 10.259 21.144 -2.751 1.00 88.62 163 ALA A N 1
ATOM 1270 C CA . ALA A 1 163 ? 9.196 21.931 -2.129 1.00 88.62 163 ALA A CA 1
ATOM 1271 C C . ALA A 1 163 ? 9.673 23.301 -1.604 1.00 88.62 163 ALA A C 1
ATOM 1273 O O . ALA A 1 163 ? 8.873 24.043 -1.038 1.00 88.62 163 ALA A O 1
ATOM 1274 N N . LYS A 1 164 ? 10.948 23.660 -1.829 1.00 90.62 164 LYS A N 1
ATOM 1275 C CA . LYS A 1 164 ? 11.577 24.922 -1.415 1.00 90.62 164 LYS A CA 1
ATOM 1276 C C . LYS A 1 164 ? 11.572 25.138 0.100 1.00 90.62 164 LYS A C 1
ATOM 1278 O O . LYS A 1 164 ? 11.412 26.269 0.561 1.00 90.62 164 LYS A O 1
ATOM 1283 N N . LEU A 1 165 ? 11.759 24.070 0.880 1.00 93.31 165 LEU A N 1
ATOM 1284 C CA . LEU A 1 165 ? 12.081 24.232 2.298 1.00 93.31 165 LEU A CA 1
ATOM 1285 C C . LEU A 1 165 ? 13.426 24.971 2.449 1.00 93.31 165 LEU A C 1
ATOM 1287 O O . LEU A 1 165 ? 14.300 24.797 1.596 1.00 93.31 165 LEU A O 1
ATOM 1291 N N . PRO A 1 166 ? 13.612 25.773 3.515 1.00 96.19 166 PRO A N 1
ATOM 1292 C CA . PRO A 1 166 ? 14.860 26.497 3.740 1.00 96.19 166 PRO A CA 1
ATOM 1293 C C . PRO A 1 166 ? 16.079 25.567 3.763 1.00 96.19 166 PRO A C 1
ATOM 1295 O O . PRO A 1 166 ? 16.033 24.504 4.386 1.00 96.19 166 PRO A O 1
ATOM 1298 N N . ASP A 1 167 ? 17.185 25.993 3.145 1.00 92.88 167 ASP A N 1
ATOM 1299 C CA . ASP A 1 167 ? 18.410 25.183 3.048 1.00 92.88 167 ASP A CA 1
ATOM 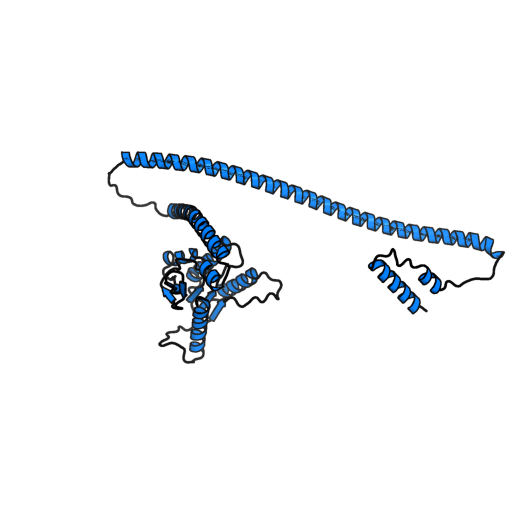1300 C C . ASP A 1 167 ? 18.958 24.779 4.423 1.00 92.88 167 ASP A C 1
ATOM 1302 O O . ASP A 1 167 ? 19.476 23.677 4.578 1.00 92.88 167 ASP A O 1
ATOM 1306 N N . GLU A 1 168 ? 18.781 25.621 5.443 1.00 95.94 168 GLU A N 1
ATOM 1307 C CA . GLU A 1 168 ? 19.143 25.309 6.830 1.00 95.94 168 GLU A CA 1
ATOM 1308 C C . GLU A 1 168 ? 18.396 24.070 7.359 1.00 95.94 168 GLU A C 1
ATOM 1310 O O . GLU A 1 168 ? 19.011 23.173 7.935 1.00 95.94 168 GLU A O 1
ATOM 1315 N N . VAL A 1 169 ? 17.091 23.954 7.079 1.00 95.94 169 VAL A N 1
ATOM 1316 C CA . VAL A 1 169 ? 16.270 22.791 7.465 1.00 95.94 169 VAL A CA 1
ATOM 1317 C C . VAL A 1 169 ? 16.693 21.547 6.689 1.00 95.94 169 VAL A C 1
ATOM 1319 O O . VAL A 1 169 ? 16.782 20.459 7.261 1.00 95.94 169 VAL A O 1
ATOM 1322 N N . ILE A 1 170 ? 16.974 21.696 5.391 1.00 93.31 170 ILE A N 1
ATOM 1323 C CA . ILE A 1 170 ? 17.435 20.600 4.531 1.00 93.31 170 ILE A CA 1
ATOM 1324 C C . ILE A 1 170 ? 18.786 20.067 5.013 1.00 93.31 170 ILE A C 1
ATOM 1326 O O . ILE A 1 170 ? 18.946 18.857 5.172 1.00 93.31 170 ILE A O 1
ATOM 1330 N N . ASN A 1 171 ? 19.744 20.955 5.279 1.00 92.88 171 ASN A N 1
ATOM 1331 C CA . ASN A 1 171 ? 21.073 20.587 5.758 1.00 92.88 171 ASN A CA 1
ATOM 1332 C C . ASN A 1 171 ? 20.992 19.908 7.125 1.00 92.88 171 ASN A C 1
ATOM 1334 O O . ASN A 1 171 ? 21.535 18.814 7.285 1.00 92.88 171 ASN A O 1
ATOM 1338 N N . ARG A 1 172 ? 20.215 20.470 8.059 1.00 95.44 172 ARG A N 1
ATOM 1339 C CA . ARG A 1 172 ? 20.019 19.862 9.378 1.00 95.44 172 ARG A CA 1
ATOM 1340 C C . ARG A 1 172 ? 19.365 18.483 9.293 1.00 95.44 172 ARG A C 1
ATOM 1342 O O . ARG A 1 172 ? 19.753 17.566 10.010 1.00 95.44 172 ARG A O 1
ATOM 1349 N N . SER A 1 173 ? 18.402 18.313 8.391 1.00 92.88 173 SER A N 1
ATOM 1350 C CA . SER A 1 173 ? 17.739 17.025 8.168 1.00 92.88 173 SER A CA 1
ATOM 1351 C C . SER A 1 173 ? 18.705 15.967 7.617 1.00 92.88 173 SER A C 1
ATOM 1353 O O . SER A 1 173 ? 18.603 14.807 8.005 1.00 92.88 173 SER A O 1
ATOM 1355 N N . ARG A 1 174 ? 19.668 16.344 6.756 1.00 89.75 174 ARG A N 1
ATOM 1356 C CA . ARG A 1 174 ? 20.717 15.422 6.271 1.00 89.75 174 ARG A CA 1
ATOM 1357 C C . ARG A 1 174 ? 21.652 14.976 7.388 1.00 89.75 174 ARG A C 1
ATOM 1359 O O . ARG A 1 174 ? 22.001 13.804 7.439 1.00 89.75 174 ARG A O 1
ATOM 1366 N N . GLU A 1 175 ? 22.049 15.892 8.270 1.00 91.81 175 GLU A N 1
ATOM 1367 C CA . GLU A 1 175 ? 22.867 15.557 9.442 1.00 91.81 175 GLU A CA 1
ATOM 1368 C C . GLU A 1 175 ? 22.157 14.533 10.333 1.00 91.81 175 GLU A C 1
ATOM 1370 O O . GLU A 1 175 ? 22.722 13.486 10.628 1.00 91.81 175 GLU A O 1
ATOM 1375 N N . ILE A 1 176 ? 20.892 14.798 10.682 1.00 91.38 176 ILE A N 1
ATOM 1376 C CA . ILE A 1 176 ? 20.088 13.902 11.525 1.00 91.38 176 ILE A CA 1
ATOM 1377 C C . ILE A 1 176 ? 19.917 12.529 10.864 1.00 91.38 176 ILE A C 1
ATOM 1379 O O . ILE A 1 176 ? 20.066 11.513 11.537 1.00 91.38 176 ILE A O 1
ATOM 1383 N N . LEU A 1 177 ? 19.630 12.479 9.558 1.00 86.88 177 LEU A N 1
ATOM 1384 C CA . LEU A 1 177 ? 19.492 11.212 8.836 1.00 86.88 177 LEU A CA 1
ATOM 1385 C C . LEU A 1 177 ? 20.791 10.397 8.875 1.00 86.88 177 LEU A C 1
ATOM 1387 O O . LEU A 1 177 ? 20.748 9.214 9.195 1.00 86.88 177 LEU A O 1
ATOM 1391 N N . ASN A 1 178 ? 21.938 11.036 8.625 1.00 87.25 178 ASN A N 1
ATOM 1392 C CA . ASN A 1 178 ? 23.241 10.372 8.681 1.00 87.25 178 ASN A CA 1
ATOM 1393 C C . ASN A 1 178 ? 23.542 9.796 10.075 1.00 87.25 178 ASN A C 1
ATOM 1395 O O . ASN A 1 178 ? 24.185 8.752 10.184 1.00 87.25 178 ASN A O 1
ATOM 1399 N N . ASP A 1 179 ? 23.114 10.475 11.141 1.00 86.75 179 ASP A N 1
ATOM 1400 C CA . ASP A 1 179 ? 23.290 9.993 12.513 1.00 86.75 179 ASP A CA 1
ATOM 1401 C C . ASP A 1 179 ? 22.356 8.811 12.827 1.00 86.75 179 ASP A C 1
ATOM 1403 O O . ASP A 1 179 ? 22.788 7.829 13.433 1.00 86.75 179 ASP A O 1
ATOM 1407 N N . LEU A 1 180 ? 21.099 8.860 12.370 1.00 82.25 180 LEU A N 1
ATOM 1408 C CA . LEU A 1 180 ? 20.133 7.765 12.528 1.00 82.25 180 LEU A CA 1
ATOM 1409 C C . LEU A 1 180 ? 20.551 6.508 11.754 1.00 82.25 180 LEU A C 1
ATOM 1411 O O . LEU A 1 180 ? 20.502 5.410 12.303 1.00 82.25 180 LEU A O 1
ATOM 1415 N N . GLU A 1 181 ? 21.018 6.656 10.512 1.00 79.69 181 GLU A N 1
ATOM 1416 C CA . GLU A 1 181 ? 21.496 5.534 9.695 1.00 79.69 181 GLU A CA 1
ATOM 1417 C C . GLU A 1 181 ? 22.704 4.844 10.340 1.00 79.69 181 GLU A C 1
ATOM 1419 O O . GLU A 1 181 ? 22.752 3.617 10.408 1.00 79.69 181 GLU A O 1
ATOM 1424 N N . LYS A 1 182 ? 23.650 5.612 10.901 1.00 78.50 182 LYS A N 1
ATOM 1425 C CA . LYS A 1 182 ? 24.787 5.037 11.636 1.00 78.50 182 LYS A CA 1
ATOM 1426 C C . LYS A 1 182 ? 24.341 4.208 12.834 1.00 78.50 182 LYS A C 1
ATOM 1428 O O . LYS A 1 182 ? 24.943 3.170 13.076 1.00 78.50 182 LYS A O 1
ATOM 1433 N N . ASN A 1 183 ? 23.315 4.643 13.564 1.00 65.38 183 ASN A N 1
ATOM 1434 C CA . ASN A 1 183 ? 22.817 3.933 14.742 1.00 65.38 183 ASN A CA 1
ATOM 1435 C C . ASN A 1 183 ? 22.014 2.671 14.371 1.00 65.38 183 ASN A C 1
ATOM 1437 O O . ASN A 1 183 ? 22.190 1.636 15.008 1.00 65.38 183 ASN A O 1
ATOM 1441 N N . HIS A 1 184 ? 21.210 2.706 13.303 1.00 59.91 184 HIS A N 1
ATOM 1442 C CA . HIS A 1 184 ? 20.417 1.548 12.859 1.00 59.91 184 HIS A CA 1
ATOM 1443 C C . HIS A 1 184 ? 21.235 0.440 12.173 1.00 59.91 184 HIS A C 1
ATOM 1445 O O . HIS A 1 184 ? 20.837 -0.728 12.202 1.00 59.91 184 HIS A O 1
ATOM 1451 N N . VAL A 1 185 ? 22.407 0.750 11.606 1.00 55.69 185 VAL A N 1
ATOM 1452 C CA . VAL A 1 185 ? 23.346 -0.286 11.130 1.00 55.69 185 VAL A CA 1
ATOM 1453 C C . VAL A 1 185 ? 23.827 -1.175 12.288 1.00 55.69 185 VAL A C 1
ATOM 1455 O O . VAL A 1 185 ? 24.050 -2.364 12.083 1.00 55.69 185 VAL A O 1
ATOM 1458 N N . TYR A 1 186 ? 23.922 -0.655 13.518 1.00 44.94 186 TYR A N 1
ATOM 1459 C CA . TYR A 1 186 ? 24.287 -1.478 14.677 1.00 44.94 186 TYR A CA 1
ATOM 1460 C C . TYR A 1 186 ? 23.146 -2.404 15.138 1.00 44.94 186 TYR A C 1
ATOM 1462 O O . TYR A 1 186 ? 23.419 -3.543 15.500 1.00 44.94 186 TYR A O 1
ATOM 1470 N N . GLU A 1 187 ? 21.880 -1.977 15.068 1.00 43.62 187 GLU A N 1
ATOM 1471 C CA . GLU A 1 187 ? 20.720 -2.805 15.460 1.00 43.62 187 GLU A CA 1
ATOM 1472 C C . GLU A 1 187 ? 20.354 -3.879 14.422 1.00 43.62 187 GLU A C 1
ATOM 1474 O O . GLU A 1 187 ? 20.061 -5.022 14.777 1.00 43.62 187 GLU A O 1
ATOM 1479 N N . SER A 1 188 ? 20.408 -3.550 13.129 1.00 42.56 188 SER A N 1
ATOM 1480 C CA . SER A 1 188 ? 20.064 -4.481 12.037 1.00 42.56 188 SER A CA 1
ATOM 1481 C C . SER A 1 188 ? 21.035 -5.666 11.916 1.00 42.56 188 SER A C 1
ATOM 1483 O O . SER A 1 188 ? 20.638 -6.762 11.508 1.00 42.56 188 SER A O 1
ATOM 1485 N N . VAL A 1 189 ? 22.296 -5.490 12.325 1.00 44.84 189 VAL A N 1
ATOM 1486 C CA . VAL A 1 189 ? 23.279 -6.582 12.422 1.00 44.84 189 VAL A CA 1
ATOM 1487 C C . VAL A 1 189 ? 22.940 -7.532 13.579 1.00 44.84 189 VAL A C 1
ATOM 1489 O O . VAL A 1 189 ? 23.081 -8.745 13.425 1.00 44.84 189 VAL A O 1
ATOM 1492 N N . SER A 1 190 ? 22.432 -7.016 14.703 1.00 40.25 190 SER A N 1
ATOM 1493 C CA . SER A 1 190 ? 22.045 -7.827 15.867 1.00 40.25 190 SER A CA 1
ATOM 1494 C C . SER A 1 190 ? 20.785 -8.665 15.619 1.00 40.25 190 SER A C 1
ATOM 1496 O O . SER A 1 190 ? 20.747 -9.834 15.996 1.00 40.25 190 SER A O 1
ATOM 1498 N N . ILE A 1 191 ? 19.788 -8.121 14.914 1.00 41.56 191 ILE A N 1
ATOM 1499 C CA . ILE A 1 191 ? 18.536 -8.839 14.600 1.00 41.56 191 ILE A CA 1
ATOM 1500 C C . ILE A 1 191 ? 18.789 -9.983 13.599 1.00 41.56 191 ILE A C 1
ATOM 1502 O O . ILE A 1 191 ? 18.286 -11.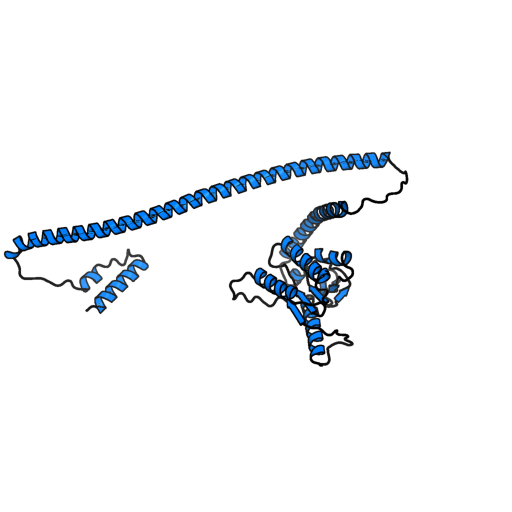096 13.768 1.00 41.56 191 ILE A O 1
ATOM 1506 N N . ASN A 1 192 ? 19.643 -9.757 12.594 1.00 39.38 192 ASN A N 1
ATOM 1507 C CA . ASN A 1 192 ? 19.996 -10.780 11.604 1.00 39.38 192 ASN A CA 1
ATOM 1508 C C . ASN A 1 192 ? 20.810 -11.954 12.185 1.00 39.38 192 ASN A C 1
ATOM 1510 O O . ASN A 1 192 ? 20.775 -13.058 11.634 1.00 39.38 192 ASN A O 1
ATOM 1514 N N . GLN A 1 193 ? 21.539 -11.747 13.288 1.00 42.19 193 GLN A N 1
ATOM 1515 C CA . GLN A 1 193 ? 22.269 -12.820 13.974 1.00 42.19 193 GLN A CA 1
ATOM 1516 C C . GLN A 1 193 ? 21.344 -13.728 14.796 1.00 42.19 193 GLN A C 1
ATOM 1518 O O . GLN A 1 193 ? 21.546 -14.944 14.801 1.00 42.19 193 GLN A O 1
ATOM 1523 N N . GLU A 1 194 ? 20.297 -13.188 15.428 1.00 38.34 194 GLU A N 1
ATOM 1524 C CA . GLU A 1 194 ? 19.340 -14.006 16.185 1.00 38.34 194 GLU A CA 1
ATOM 1525 C C . GLU A 1 194 ? 18.463 -14.872 15.269 1.00 38.34 194 GLU A C 1
ATOM 1527 O O . GLU A 1 194 ? 18.235 -16.043 15.580 1.00 38.34 194 GLU A O 1
ATOM 1532 N N . ILE A 1 195 ? 18.054 -14.362 14.102 1.00 43.25 195 ILE A N 1
ATOM 1533 C CA . ILE A 1 195 ? 17.214 -15.112 13.150 1.00 43.25 195 ILE A CA 1
ATOM 1534 C C . ILE A 1 195 ? 18.005 -16.251 12.478 1.00 43.25 195 ILE A C 1
ATOM 1536 O O . ILE A 1 195 ? 17.510 -17.373 12.385 1.00 43.25 195 ILE A O 1
ATOM 1540 N N . LYS A 1 196 ? 19.278 -16.034 12.111 1.00 39.28 196 LYS A N 1
ATOM 1541 C CA . LYS A 1 196 ? 20.127 -17.083 11.502 1.00 39.28 196 LYS A CA 1
ATOM 1542 C C . LYS A 1 196 ? 20.544 -18.201 12.462 1.00 39.28 196 LYS A C 1
ATOM 1544 O O . LYS A 1 196 ? 20.967 -19.263 12.008 1.00 39.28 196 LYS A O 1
ATOM 1549 N N . SER A 1 197 ? 20.433 -17.989 13.773 1.00 39.78 197 SER A N 1
ATOM 1550 C CA . SER A 1 197 ? 20.880 -18.959 14.780 1.00 39.78 197 SER A CA 1
ATOM 1551 C C . SER A 1 197 ? 19.951 -20.171 14.959 1.00 39.78 197 SER A C 1
ATOM 1553 O O . SER A 1 197 ? 20.348 -21.141 15.604 1.00 39.78 197 SER A O 1
ATOM 1555 N N . LYS A 1 198 ? 18.744 -20.162 14.370 1.00 38.84 198 LYS A N 1
ATOM 1556 C CA . LYS A 1 198 ? 17.768 -21.256 14.527 1.00 38.84 198 LYS A CA 1
ATOM 1557 C C . LYS A 1 198 ? 17.765 -22.322 13.428 1.00 38.84 198 LYS A C 1
ATOM 1559 O O . LYS A 1 198 ? 17.266 -23.406 13.708 1.00 38.84 198 LYS A O 1
ATOM 1564 N N . ASP A 1 199 ? 18.389 -22.092 12.268 1.00 37.78 199 ASP A N 1
ATOM 1565 C CA . ASP A 1 199 ? 18.170 -22.962 11.094 1.00 37.78 199 ASP A CA 1
ATOM 1566 C C . ASP A 1 199 ? 19.399 -23.666 10.491 1.00 37.78 199 ASP A C 1
ATOM 1568 O O . ASP A 1 199 ? 19.276 -24.279 9.438 1.00 37.78 199 ASP A O 1
ATOM 1572 N N . ASN A 1 200 ? 20.575 -23.693 11.131 1.00 34.59 200 ASN A N 1
ATOM 1573 C CA . ASN A 1 200 ? 21.711 -24.448 10.569 1.00 34.59 200 ASN A CA 1
ATOM 1574 C C . ASN A 1 200 ? 22.543 -25.207 11.613 1.00 34.59 200 ASN A C 1
ATOM 1576 O O . ASN A 1 200 ? 23.595 -24.750 12.054 1.00 34.59 200 ASN A O 1
ATOM 1580 N N . ILE A 1 201 ? 22.119 -26.433 11.935 1.00 35.50 201 ILE A N 1
ATOM 1581 C CA . ILE A 1 201 ? 23.008 -27.481 12.462 1.00 35.50 201 ILE A CA 1
ATOM 1582 C C . ILE A 1 201 ? 22.899 -28.702 11.549 1.00 35.50 201 ILE A C 1
ATOM 1584 O O . ILE A 1 201 ? 22.192 -29.658 11.849 1.00 35.50 201 ILE A O 1
ATOM 1588 N N . SER A 1 202 ? 23.639 -28.681 10.441 1.00 32.69 202 SER A N 1
ATOM 1589 C CA . SER A 1 202 ? 24.217 -29.897 9.862 1.00 32.69 202 SER A CA 1
ATOM 1590 C C . SER A 1 202 ? 25.195 -29.562 8.737 1.00 32.69 202 SER A C 1
ATOM 1592 O O . SER A 1 202 ? 24.811 -28.942 7.755 1.00 32.69 202 SER A O 1
ATOM 1594 N N . GLN A 1 203 ? 26.413 -30.100 8.880 1.00 35.66 203 GLN A N 1
ATOM 1595 C CA . GLN A 1 203 ? 27.527 -30.191 7.920 1.00 35.66 203 GLN A CA 1
ATOM 1596 C C . GLN A 1 203 ? 28.587 -29.079 7.976 1.00 35.66 203 GLN A C 1
ATOM 1598 O O . GLN A 1 203 ? 28.541 -28.096 7.246 1.00 35.66 203 GLN A O 1
ATOM 1603 N N . ILE A 1 204 ? 29.637 -29.328 8.767 1.00 33.97 204 ILE A N 1
ATOM 1604 C CA . ILE A 1 204 ? 30.969 -28.754 8.542 1.00 33.97 204 ILE A CA 1
ATOM 1605 C C . ILE A 1 204 ? 31.968 -29.914 8.487 1.00 33.97 204 ILE A C 1
ATOM 1607 O O . ILE A 1 204 ? 32.138 -30.646 9.462 1.00 33.97 204 ILE A O 1
ATOM 1611 N N . ASN A 1 205 ? 32.601 -30.082 7.324 1.00 32.03 205 ASN A N 1
ATOM 1612 C CA . ASN A 1 205 ? 33.805 -30.888 7.147 1.00 32.03 205 ASN A CA 1
ATOM 1613 C C . ASN A 1 205 ? 35.037 -30.069 7.557 1.00 32.03 205 ASN A C 1
ATOM 1615 O O . ASN A 1 205 ? 35.129 -28.876 7.273 1.00 32.03 205 ASN A O 1
ATOM 1619 N N . PHE A 1 206 ? 35.976 -30.752 8.207 1.00 33.72 206 PHE A N 1
ATOM 1620 C CA . PHE A 1 206 ? 37.257 -30.256 8.703 1.00 33.72 206 PHE A CA 1
ATOM 1621 C C . PHE A 1 206 ? 38.197 -29.778 7.587 1.00 33.72 206 PHE A C 1
ATOM 1623 O O . PHE A 1 206 ? 38.415 -30.510 6.622 1.00 33.72 206 PHE A O 1
ATOM 1630 N N . VAL A 1 207 ? 38.853 -28.632 7.801 1.00 34.16 207 VAL A N 1
ATOM 1631 C CA . VAL A 1 207 ? 40.227 -28.373 7.338 1.00 34.16 207 VAL A CA 1
ATOM 1632 C C . VAL A 1 207 ? 40.963 -27.600 8.435 1.00 34.16 207 VAL A C 1
ATOM 1634 O O . VAL A 1 207 ? 40.562 -26.498 8.809 1.00 34.16 207 VAL A O 1
ATOM 1637 N N . ASP A 1 208 ? 42.032 -28.208 8.945 1.00 42.69 208 ASP A N 1
ATOM 1638 C CA . ASP A 1 208 ? 42.985 -27.640 9.896 1.00 42.69 208 ASP A CA 1
ATOM 1639 C C . ASP A 1 208 ? 43.808 -26.517 9.255 1.00 42.69 208 ASP A C 1
ATOM 1641 O O . ASP A 1 208 ? 44.706 -26.800 8.464 1.00 42.69 208 ASP A O 1
ATOM 1645 N N . VAL A 1 209 ? 43.550 -25.262 9.639 1.00 39.28 209 VAL A N 1
ATOM 1646 C CA . VAL A 1 209 ? 44.551 -24.180 9.687 1.00 39.28 209 VAL A CA 1
ATOM 1647 C C . VAL A 1 209 ? 44.157 -23.198 10.807 1.00 39.28 209 VAL A C 1
ATOM 1649 O O . VAL A 1 209 ? 43.020 -22.733 10.860 1.00 39.28 209 VAL A O 1
ATOM 1652 N N . ASP A 1 210 ? 45.126 -22.864 11.665 1.00 54.28 210 ASP A N 1
ATOM 1653 C CA . ASP A 1 210 ? 45.170 -21.684 12.553 1.00 54.28 210 ASP A CA 1
ATOM 1654 C C . ASP A 1 210 ? 44.407 -21.681 13.898 1.00 54.28 210 ASP A C 1
ATOM 1656 O O . ASP A 1 210 ? 43.788 -20.692 14.286 1.00 54.28 210 ASP A O 1
ATOM 1660 N N . ILE A 1 211 ? 44.526 -22.754 14.689 1.00 53.84 211 ILE A N 1
ATOM 1661 C CA . ILE A 1 211 ? 43.945 -22.836 16.049 1.00 53.84 211 ILE A CA 1
ATOM 1662 C C . ILE A 1 211 ? 44.445 -21.705 16.979 1.00 53.84 211 ILE A C 1
ATOM 1664 O O . ILE A 1 211 ? 43.643 -21.134 17.714 1.00 53.84 211 ILE A O 1
ATOM 1668 N N . ASP A 1 212 ? 45.724 -21.321 16.920 1.00 50.59 212 ASP A N 1
ATOM 1669 C CA . ASP A 1 212 ? 46.303 -20.334 17.853 1.00 50.59 212 ASP A CA 1
ATOM 1670 C C . ASP A 1 212 ? 45.928 -18.876 17.533 1.00 50.59 212 ASP A C 1
ATOM 1672 O O . ASP A 1 212 ? 45.719 -18.068 18.442 1.00 50.59 212 ASP A O 1
ATOM 1676 N N . ASN A 1 213 ? 45.804 -18.526 16.249 1.00 55.84 213 ASN A N 1
ATOM 1677 C CA . ASN A 1 213 ? 45.337 -17.198 15.839 1.00 55.84 213 ASN A CA 1
ATOM 1678 C C . ASN A 1 213 ? 43.838 -17.045 16.110 1.00 55.84 213 ASN A C 1
ATOM 1680 O O . ASN A 1 213 ? 43.402 -16.021 16.638 1.00 55.84 213 ASN A O 1
ATOM 1684 N N . LYS A 1 214 ? 43.069 -18.108 15.857 1.00 56.72 214 LYS A N 1
ATOM 1685 C CA . LYS A 1 214 ? 41.631 -18.144 16.118 1.00 56.72 214 LYS A CA 1
ATOM 1686 C C . LYS A 1 214 ? 41.320 -18.126 17.614 1.00 56.72 214 LYS A C 1
ATOM 1688 O O . LYS A 1 214 ? 40.373 -17.468 18.020 1.00 56.72 214 LYS A O 1
ATOM 1693 N N . ALA A 1 215 ? 42.142 -18.765 18.452 1.00 58.34 215 ALA A N 1
ATOM 1694 C CA . ALA A 1 215 ? 42.010 -18.694 19.908 1.00 58.34 215 ALA A CA 1
ATOM 1695 C C . ALA A 1 215 ? 42.199 -17.264 20.443 1.00 58.34 215 ALA A C 1
ATOM 1697 O O . ALA A 1 215 ? 41.427 -16.827 21.293 1.00 58.34 215 ALA A O 1
ATOM 1698 N N . LYS A 1 216 ? 43.169 -16.508 19.909 1.00 65.12 216 LYS A N 1
ATOM 1699 C CA . LYS A 1 216 ? 43.372 -15.095 20.275 1.00 65.12 216 LYS A CA 1
ATOM 1700 C C . LYS A 1 216 ? 42.257 -14.183 19.773 1.00 65.12 216 LYS A C 1
ATOM 1702 O O . LYS A 1 216 ? 41.842 -13.289 20.506 1.00 65.12 216 LYS A O 1
ATOM 1707 N N . GLU A 1 217 ? 41.762 -14.398 18.554 1.00 65.00 217 GLU A N 1
ATOM 1708 C CA . GLU A 1 217 ? 40.588 -13.672 18.051 1.00 65.00 217 GLU A CA 1
ATOM 1709 C C . GLU A 1 217 ? 39.355 -13.941 18.918 1.00 65.00 217 GLU A C 1
ATOM 1711 O O . GLU A 1 217 ? 38.694 -12.994 19.341 1.00 65.00 217 GLU A O 1
ATOM 1716 N N . LEU A 1 218 ? 39.111 -15.206 19.271 1.00 64.31 218 LEU A N 1
ATOM 1717 C CA . LEU A 1 218 ? 38.006 -15.607 20.141 1.00 64.31 218 LEU A CA 1
ATOM 1718 C C . LEU A 1 218 ? 38.134 -15.028 21.554 1.00 64.31 218 LEU A C 1
ATOM 1720 O O . LEU A 1 218 ? 37.127 -14.674 22.157 1.00 64.31 218 LEU A O 1
ATOM 1724 N N . GLU A 1 219 ? 39.344 -14.892 22.098 1.00 68.81 219 GLU A N 1
ATOM 1725 C CA . GLU A 1 219 ? 39.560 -14.289 23.419 1.00 68.81 219 GLU A CA 1
ATOM 1726 C C . GLU A 1 219 ? 39.266 -12.777 23.413 1.00 68.81 219 GLU A C 1
ATOM 1728 O O . GLU A 1 219 ? 38.608 -12.265 24.321 1.00 68.81 219 GLU A O 1
ATOM 1733 N N . ILE A 1 220 ? 39.655 -12.074 22.343 1.00 70.88 220 ILE A N 1
ATOM 1734 C CA . ILE A 1 220 ? 39.319 -10.655 22.130 1.00 70.88 220 ILE A CA 1
ATOM 1735 C C . ILE A 1 220 ? 37.806 -10.472 21.945 1.00 70.88 220 ILE A C 1
ATOM 1737 O O . ILE A 1 220 ? 37.223 -9.507 22.447 1.00 70.88 220 ILE A O 1
ATOM 1741 N N . GLU A 1 221 ? 37.163 -11.389 21.228 1.00 69.56 221 GLU A N 1
ATOM 1742 C CA . GLU A 1 221 ? 35.722 -11.380 20.990 1.00 69.56 221 GLU A CA 1
ATOM 1743 C C . GLU A 1 221 ? 34.937 -11.686 22.278 1.00 69.56 221 GLU A C 1
ATOM 1745 O O . GLU A 1 221 ? 33.984 -10.977 22.606 1.00 69.56 221 GLU A O 1
ATOM 1750 N N . LEU A 1 222 ? 35.404 -12.639 23.091 1.00 67.12 222 LEU A N 1
ATOM 1751 C CA . LEU A 1 222 ? 34.842 -12.946 24.411 1.00 67.12 222 LEU A CA 1
ATOM 1752 C C . LEU A 1 222 ? 34.940 -11.763 25.382 1.00 67.12 222 LEU A C 1
ATOM 1754 O O . LEU A 1 222 ? 34.003 -11.518 26.145 1.00 67.12 222 LEU A O 1
ATOM 1758 N N . ASP A 1 223 ? 36.035 -11.004 25.355 1.00 71.88 223 ASP A N 1
ATOM 1759 C CA . ASP A 1 223 ? 36.190 -9.814 26.198 1.00 71.88 223 ASP A CA 1
ATOM 1760 C C . ASP A 1 223 ? 35.304 -8.643 25.751 1.00 71.88 223 ASP A C 1
ATOM 1762 O O . ASP A 1 223 ? 34.820 -7.880 26.597 1.00 71.88 223 ASP A O 1
ATOM 1766 N N . LYS A 1 224 ? 35.029 -8.514 24.446 1.00 70.69 224 LYS A N 1
ATOM 1767 C CA . LYS A 1 224 ? 34.012 -7.578 23.937 1.00 70.69 224 LYS A CA 1
ATOM 1768 C C . LYS A 1 224 ? 32.618 -7.980 24.407 1.00 70.69 224 LYS A C 1
ATOM 1770 O O . LYS A 1 224 ? 31.954 -7.178 25.057 1.00 70.69 224 LYS A O 1
ATOM 1775 N N . ILE A 1 225 ? 32.239 -9.245 24.216 1.00 67.50 225 ILE A N 1
ATOM 1776 C CA . ILE A 1 225 ? 30.936 -9.779 24.643 1.00 67.50 225 ILE A CA 1
ATOM 1777 C C . ILE A 1 225 ? 30.727 -9.594 26.154 1.00 67.50 225 ILE A C 1
ATOM 1779 O O . ILE A 1 225 ? 29.637 -9.233 26.596 1.00 67.50 225 ILE A O 1
ATOM 1783 N N . ARG A 1 226 ? 31.768 -9.785 26.976 1.00 71.06 226 ARG A N 1
ATOM 1784 C CA . ARG A 1 226 ? 31.693 -9.537 28.427 1.00 71.06 226 ARG A CA 1
ATOM 1785 C C . ARG A 1 226 ? 31.436 -8.070 28.765 1.00 71.06 226 ARG A C 1
ATOM 1787 O O . ARG A 1 226 ? 30.651 -7.794 29.671 1.00 71.06 226 ARG A O 1
ATOM 1794 N N . LYS A 1 227 ? 32.077 -7.132 28.062 1.00 72.81 227 LYS A N 1
ATOM 1795 C CA . LYS A 1 227 ? 31.844 -5.691 28.256 1.00 72.81 227 LYS A CA 1
ATOM 1796 C C . LYS A 1 227 ? 30.442 -5.284 27.816 1.00 72.81 227 LYS A C 1
ATOM 1798 O O . LYS A 1 227 ? 29.778 -4.554 28.551 1.00 72.81 227 LYS A O 1
ATOM 1803 N N . ASP A 1 228 ? 29.983 -5.805 26.685 1.00 75.31 228 ASP A N 1
ATOM 1804 C CA . ASP A 1 228 ? 28.648 -5.526 26.156 1.00 75.31 228 ASP A CA 1
ATOM 1805 C C . ASP A 1 228 ? 27.565 -6.086 27.080 1.00 75.31 228 ASP A C 1
ATOM 1807 O O . ASP A 1 228 ? 26.610 -5.382 27.403 1.00 75.31 228 ASP A O 1
ATOM 1811 N N . LYS A 1 229 ? 27.768 -7.291 27.631 1.00 73.88 229 LYS A N 1
ATOM 1812 C CA . LYS A 1 229 ? 26.891 -7.871 28.657 1.00 73.88 229 LYS A CA 1
ATOM 1813 C C . LYS A 1 229 ? 26.780 -6.981 29.898 1.00 73.88 229 LYS A C 1
ATOM 1815 O O . LYS A 1 229 ? 25.673 -6.735 30.361 1.00 73.88 229 LYS A O 1
ATOM 1820 N N . ILE A 1 230 ? 27.897 -6.468 30.420 1.00 73.62 230 ILE A N 1
ATOM 1821 C CA . ILE A 1 230 ? 27.886 -5.561 31.584 1.00 73.62 230 ILE A CA 1
ATOM 1822 C C . ILE A 1 230 ? 27.140 -4.257 31.258 1.00 73.62 230 ILE A C 1
ATOM 1824 O O . ILE A 1 230 ? 26.466 -3.692 32.119 1.00 73.62 230 ILE A O 1
ATOM 1828 N N . ASN A 1 231 ? 27.260 -3.759 30.026 1.00 71.12 231 ASN A N 1
ATOM 1829 C CA . ASN A 1 231 ? 26.558 -2.553 29.595 1.00 71.12 231 ASN A CA 1
ATOM 1830 C C . ASN A 1 231 ? 25.044 -2.793 29.460 1.00 71.12 231 ASN A C 1
ATOM 1832 O O . ASN A 1 231 ? 24.249 -1.997 29.960 1.00 71.12 231 ASN A O 1
ATOM 1836 N N . LEU A 1 232 ? 24.653 -3.926 28.873 1.00 70.00 232 LEU A N 1
ATOM 1837 C CA . LEU A 1 232 ? 23.263 -4.372 28.771 1.00 70.00 232 LEU A CA 1
ATOM 1838 C C . LEU A 1 232 ? 22.635 -4.595 30.150 1.00 70.00 232 LEU A C 1
ATOM 1840 O O . LEU A 1 232 ? 21.524 -4.137 30.386 1.00 70.00 232 LEU A O 1
ATOM 1844 N N . GLU A 1 233 ? 23.348 -5.219 31.091 1.00 69.69 233 GLU A N 1
ATOM 1845 C CA . GLU A 1 233 ? 22.873 -5.393 32.470 1.00 69.69 233 GLU A CA 1
ATOM 1846 C C . GLU A 1 233 ? 22.606 -4.039 33.146 1.00 69.69 233 GLU A C 1
ATOM 1848 O O . GLU A 1 233 ? 21.563 -3.866 33.774 1.00 69.69 233 GLU A O 1
ATOM 1853 N N . LYS A 1 234 ? 23.473 -3.035 32.942 1.00 72.12 234 LYS A N 1
ATOM 1854 C CA . LYS A 1 234 ? 23.252 -1.667 33.449 1.00 72.12 234 LYS A CA 1
ATOM 1855 C C . LYS A 1 234 ? 22.055 -0.972 32.801 1.00 72.12 234 LYS A C 1
ATOM 1857 O O . LYS A 1 234 ? 21.297 -0.297 33.497 1.00 72.12 234 LYS A O 1
ATOM 1862 N N . GLN A 1 235 ? 21.876 -1.118 31.489 1.00 73.94 235 GLN A N 1
ATOM 1863 C CA . GLN A 1 235 ? 20.708 -0.576 30.787 1.00 73.94 235 GLN A CA 1
ATOM 1864 C C . GLN A 1 235 ? 19.415 -1.234 31.279 1.00 73.94 235 GLN A C 1
ATOM 1866 O O . GLN A 1 235 ? 18.425 -0.551 31.523 1.00 73.94 235 GLN A O 1
ATOM 1871 N N . LEU A 1 236 ? 19.442 -2.545 31.509 1.00 65.94 236 LEU A N 1
ATOM 1872 C CA . LEU A 1 236 ? 18.304 -3.313 32.003 1.00 65.94 236 LEU A CA 1
ATOM 1873 C C . LEU A 1 236 ? 17.956 -2.944 33.456 1.00 65.94 236 LEU A C 1
ATOM 1875 O O . LEU A 1 236 ? 16.778 -2.853 33.798 1.00 65.94 236 LEU A O 1
ATOM 1879 N N . GLU A 1 237 ? 18.956 -2.648 34.292 1.00 72.69 237 GLU A N 1
ATOM 1880 C CA . GLU A 1 237 ? 18.774 -2.069 35.632 1.00 72.69 237 GLU A CA 1
ATOM 1881 C C . GLU A 1 237 ? 18.103 -0.682 35.560 1.00 72.69 237 GLU A C 1
ATOM 1883 O O . GLU A 1 237 ? 17.168 -0.394 36.308 1.00 72.69 237 GLU A O 1
ATOM 1888 N N . SER A 1 238 ? 18.531 0.168 34.617 1.00 69.31 238 SER A N 1
ATOM 1889 C CA . SER A 1 238 ? 17.938 1.492 34.380 1.00 69.31 238 SER A CA 1
ATOM 1890 C C . SER A 1 238 ? 16.474 1.396 33.946 1.00 69.31 238 SER A C 1
ATOM 1892 O O . SER A 1 238 ? 15.622 2.081 34.510 1.00 69.31 238 SER A O 1
ATOM 1894 N N . ILE A 1 239 ? 16.166 0.502 33.002 1.00 70.69 239 ILE A N 1
ATOM 1895 C CA . ILE A 1 239 ? 14.802 0.264 32.510 1.00 70.69 239 ILE A CA 1
ATOM 1896 C C . ILE A 1 239 ? 13.914 -0.303 33.625 1.00 70.69 239 ILE A C 1
ATOM 1898 O O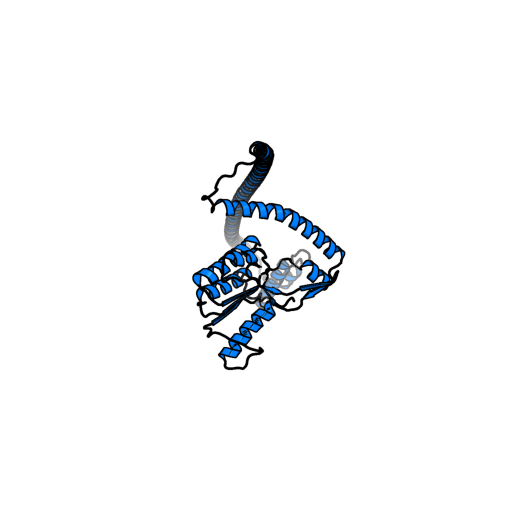 . ILE A 1 239 ? 12.771 0.122 33.777 1.00 70.69 239 ILE A O 1
ATOM 1902 N N . LYS A 1 240 ? 14.425 -1.223 34.455 1.00 69.12 240 LYS A N 1
ATOM 1903 C CA . LYS A 1 240 ? 13.692 -1.726 35.631 1.00 69.12 240 LYS A CA 1
ATOM 1904 C C . LYS A 1 240 ? 13.355 -0.607 36.614 1.00 69.12 240 LYS A C 1
ATOM 1906 O O . LYS A 1 240 ? 12.239 -0.576 37.125 1.00 69.12 240 LYS A O 1
ATOM 1911 N N . ASN A 1 241 ? 14.282 0.318 36.853 1.00 69.12 241 ASN A N 1
ATOM 1912 C CA . ASN A 1 241 ? 14.051 1.460 37.737 1.00 69.12 241 ASN A CA 1
ATOM 1913 C C . ASN A 1 241 ? 13.017 2.443 37.163 1.00 69.12 241 ASN A C 1
ATOM 1915 O O . ASN A 1 241 ? 12.177 2.947 37.910 1.00 69.12 241 ASN A O 1
ATOM 1919 N N . GLU A 1 242 ? 13.022 2.689 35.850 1.00 69.00 242 GLU A N 1
ATOM 1920 C CA . GLU A 1 242 ? 11.964 3.467 35.186 1.00 69.00 242 GLU A CA 1
ATOM 1921 C C . GLU A 1 242 ? 10.605 2.760 35.231 1.00 69.00 242 GLU A C 1
ATOM 1923 O O . GLU A 1 242 ? 9.587 3.397 35.501 1.00 69.00 242 GLU A O 1
ATOM 1928 N N . TYR A 1 243 ? 10.580 1.438 35.049 1.00 64.50 243 TYR A N 1
ATOM 1929 C CA . TYR A 1 243 ? 9.362 0.639 35.159 1.00 64.50 243 TYR A CA 1
ATOM 1930 C C . TYR A 1 243 ? 8.776 0.667 36.580 1.00 64.50 243 TYR A C 1
ATOM 1932 O O . TYR A 1 243 ? 7.562 0.804 36.738 1.00 64.50 243 TYR A O 1
ATOM 1940 N N . LEU A 1 244 ? 9.619 0.601 37.621 1.00 64.81 244 LEU A N 1
ATOM 1941 C CA . LEU A 1 244 ? 9.174 0.762 39.011 1.00 64.81 244 LEU A CA 1
ATOM 1942 C C . LEU A 1 244 ? 8.562 2.148 39.257 1.00 64.81 244 LEU A C 1
ATOM 1944 O O . LEU A 1 244 ? 7.475 2.222 39.826 1.00 64.81 244 LEU A O 1
ATOM 1948 N N . LYS A 1 245 ? 9.190 3.224 38.760 1.00 66.50 245 LYS A N 1
ATOM 1949 C CA . LYS A 1 245 ? 8.618 4.583 38.833 1.00 66.50 245 LYS A CA 1
ATOM 1950 C C . LYS A 1 245 ? 7.271 4.685 38.118 1.00 66.50 245 LYS A C 1
ATOM 1952 O O . LYS A 1 245 ? 6.348 5.313 38.625 1.00 66.50 245 LYS A O 1
ATOM 1957 N N . GLY A 1 246 ? 7.132 4.050 36.954 1.00 65.25 246 GLY A N 1
ATOM 1958 C CA . GLY A 1 246 ? 5.859 3.988 36.234 1.00 65.25 246 GLY A CA 1
ATOM 1959 C C . GLY A 1 246 ? 4.759 3.293 37.042 1.00 65.25 246 GLY A C 1
ATOM 1960 O O . GLY A 1 246 ? 3.607 3.722 37.012 1.00 65.25 246 GLY A O 1
ATOM 1961 N N . LYS A 1 247 ? 5.110 2.255 37.810 1.00 69.75 247 LYS A N 1
ATOM 1962 C CA . LYS A 1 247 ? 4.167 1.533 38.670 1.00 69.75 247 LYS A CA 1
ATOM 1963 C C . LYS A 1 247 ? 3.717 2.365 39.879 1.00 69.75 247 LYS A C 1
ATOM 1965 O O . LYS A 1 247 ? 2.527 2.367 40.177 1.00 69.75 247 LYS A O 1
ATOM 1970 N N . GLU A 1 248 ? 4.627 3.117 40.502 1.00 68.44 248 GLU A N 1
ATOM 1971 C CA . GLU A 1 248 ? 4.300 4.066 41.582 1.00 68.44 248 GLU A CA 1
ATOM 1972 C C . GLU A 1 248 ? 3.311 5.144 41.106 1.00 68.44 248 GLU A C 1
ATOM 1974 O O . GLU A 1 248 ? 2.320 5.411 41.780 1.00 68.44 248 GLU A O 1
ATOM 1979 N N . ILE A 1 249 ? 3.502 5.683 39.896 1.00 67.31 249 ILE A N 1
ATOM 1980 C CA . ILE A 1 249 ? 2.593 6.679 39.297 1.00 67.31 249 ILE A CA 1
ATOM 1981 C C . ILE A 1 249 ? 1.194 6.095 39.044 1.00 67.31 249 ILE A C 1
ATOM 1983 O O . ILE A 1 249 ? 0.187 6.781 39.218 1.00 67.31 249 ILE A O 1
ATOM 1987 N N . VAL A 1 250 ? 1.102 4.827 38.628 1.00 71.12 250 VAL A N 1
ATOM 1988 C CA . VAL A 1 250 ? -0.191 4.154 38.412 1.00 71.12 250 VAL A CA 1
ATOM 1989 C C . VAL A 1 250 ? -0.918 3.912 39.737 1.00 71.12 250 VAL A C 1
ATOM 1991 O O . VAL A 1 250 ? -2.139 4.063 39.801 1.00 71.12 250 VAL A O 1
ATOM 1994 N N . GLU A 1 251 ? -0.194 3.554 40.797 1.00 73.38 251 GLU A N 1
ATOM 1995 C CA . GLU A 1 251 ? -0.765 3.414 42.141 1.00 73.38 251 GLU A CA 1
ATOM 1996 C C . GLU A 1 251 ? -1.246 4.769 42.686 1.00 73.38 251 GLU A C 1
ATOM 1998 O O . GLU A 1 251 ? -2.382 4.862 43.152 1.00 73.38 251 GLU A O 1
ATOM 2003 N N . GLU A 1 252 ? -0.460 5.835 42.514 1.00 71.94 252 GLU A N 1
ATOM 2004 C CA . GLU A 1 252 ? -0.825 7.203 42.905 1.00 71.94 252 GLU A CA 1
ATOM 2005 C C . GLU A 1 252 ? -2.042 7.729 42.120 1.00 71.94 252 GLU A C 1
ATOM 2007 O O . GLU A 1 252 ? -2.962 8.311 42.698 1.00 71.94 252 GLU A O 1
ATOM 2012 N N . TYR A 1 253 ? -2.123 7.447 40.814 1.00 73.00 253 TYR A N 1
ATOM 2013 C CA . TYR A 1 253 ? -3.291 7.776 39.989 1.00 73.00 253 TYR A CA 1
ATOM 2014 C C . TYR A 1 253 ? -4.562 7.058 40.464 1.00 73.00 253 TYR A C 1
ATOM 2016 O O . TYR A 1 253 ? -5.636 7.662 40.516 1.00 73.00 253 TYR A O 1
ATOM 2024 N N . ASN A 1 254 ? -4.460 5.772 40.811 1.00 75.50 254 ASN A N 1
ATOM 2025 C CA . ASN A 1 254 ? -5.605 4.994 41.281 1.00 75.50 254 ASN A CA 1
ATOM 2026 C C . ASN A 1 254 ? -6.086 5.454 42.663 1.00 75.50 254 ASN A C 1
ATOM 2028 O O . ASN A 1 254 ? -7.298 5.523 42.885 1.00 75.50 254 ASN A O 1
ATOM 2032 N N . ASP A 1 255 ? -5.167 5.818 43.562 1.00 77.62 255 ASP A N 1
ATOM 2033 C CA . ASP A 1 255 ? -5.524 6.396 44.858 1.00 77.62 255 ASP A CA 1
ATOM 2034 C C . ASP A 1 255 ? -6.219 7.754 44.681 1.00 77.62 255 ASP A C 1
ATOM 2036 O O . ASP A 1 255 ? -7.326 7.965 45.184 1.00 77.62 255 ASP A O 1
ATOM 2040 N N . LEU A 1 256 ? -5.656 8.636 43.847 1.00 73.75 256 LEU A N 1
ATOM 2041 C CA . LEU A 1 256 ? -6.241 9.945 43.555 1.00 73.75 256 LEU A CA 1
ATOM 2042 C C . LEU A 1 256 ? -7.628 9.831 42.898 1.00 73.75 256 LEU A C 1
ATOM 2044 O O . LEU A 1 256 ? -8.544 10.595 43.215 1.00 73.75 256 LEU A O 1
ATOM 2048 N N . LYS A 1 257 ? -7.818 8.843 42.016 1.00 75.44 257 LYS A N 1
ATOM 2049 C CA . LYS A 1 257 ? -9.115 8.540 41.399 1.00 75.44 257 LYS A CA 1
ATOM 2050 C C . LYS A 1 257 ? -10.150 8.089 42.435 1.00 75.44 257 LYS A C 1
ATOM 2052 O O . LYS A 1 257 ? -11.282 8.571 42.405 1.00 75.44 257 LYS A O 1
ATOM 2057 N N . SER A 1 258 ? -9.763 7.222 43.371 1.00 74.94 258 SER A N 1
ATOM 2058 C CA . SER A 1 258 ? -10.629 6.769 44.468 1.00 74.94 258 SER A CA 1
ATOM 2059 C C . SER A 1 258 ? -11.043 7.930 45.383 1.00 74.94 258 SER A C 1
ATOM 2061 O O . SER A 1 258 ? -12.226 8.105 45.694 1.00 74.94 258 SER A O 1
ATOM 2063 N N . GLN A 1 259 ? -10.091 8.800 45.739 1.00 76.94 259 GLN A N 1
ATOM 2064 C CA . GLN A 1 259 ? -10.363 10.007 46.524 1.00 76.94 259 GLN A CA 1
ATOM 2065 C C . GLN A 1 259 ? -11.334 10.957 45.804 1.00 76.94 259 GLN A C 1
ATOM 2067 O O . GLN A 1 259 ? -12.261 11.488 46.421 1.00 76.94 259 GLN A O 1
ATOM 2072 N N . TYR A 1 260 ? -11.172 11.137 44.489 1.00 77.50 260 TYR A N 1
ATOM 2073 C CA . TYR A 1 260 ? -12.069 11.954 43.670 1.00 77.50 260 TYR A CA 1
ATOM 2074 C C . TYR A 1 260 ? -13.502 11.394 43.621 1.00 77.50 260 TYR A C 1
ATOM 2076 O O . TYR A 1 260 ? -14.476 12.144 43.741 1.00 77.50 260 TYR A O 1
ATOM 2084 N N . GLU A 1 261 ? -13.657 10.076 43.481 1.00 79.50 261 GLU A N 1
ATOM 2085 C CA . GLU A 1 261 ? -14.967 9.415 43.491 1.00 79.50 261 GLU A CA 1
ATOM 2086 C C . GLU A 1 261 ? -15.675 9.563 44.848 1.00 79.50 261 GLU A C 1
ATOM 2088 O O . GLU A 1 261 ? -16.868 9.890 44.893 1.00 79.50 261 GLU A O 1
ATOM 2093 N N . LEU A 1 262 ? -14.937 9.413 45.954 1.00 80.75 262 LEU A N 1
ATOM 2094 C CA . LEU A 1 262 ? -15.455 9.629 47.307 1.00 80.75 262 LEU A CA 1
ATOM 2095 C C . LEU A 1 262 ? -15.896 11.084 47.521 1.00 80.75 262 LEU A C 1
ATOM 2097 O O . LEU A 1 262 ? -16.990 11.335 48.031 1.00 80.75 262 LEU A O 1
ATOM 2101 N N . LEU A 1 263 ? -15.083 12.047 47.083 1.00 72.62 263 LEU A N 1
ATOM 2102 C CA . LEU A 1 263 ? -15.397 13.471 47.191 1.00 72.62 263 LEU A CA 1
ATOM 2103 C C . LEU A 1 263 ? -16.676 13.830 46.419 1.00 72.62 263 LEU A C 1
ATOM 2105 O O . LEU A 1 263 ? -17.537 14.548 46.932 1.00 72.62 263 LEU A O 1
ATOM 2109 N N . ASN A 1 264 ? -16.848 13.274 45.218 1.00 74.31 264 ASN A N 1
ATOM 2110 C CA . ASN A 1 264 ? -18.059 13.456 44.419 1.00 74.31 264 ASN A CA 1
ATOM 2111 C C . ASN A 1 264 ? -19.305 12.851 45.073 1.00 74.31 264 ASN A C 1
ATOM 2113 O O . ASN A 1 264 ? -20.397 13.421 44.971 1.00 74.31 264 ASN A O 1
ATOM 2117 N N . LYS A 1 265 ? -19.168 11.703 45.742 1.00 79.44 265 LYS A N 1
ATOM 2118 C CA . LYS A 1 265 ? -20.264 11.100 46.505 1.00 79.44 265 LYS A CA 1
ATOM 2119 C C . LYS A 1 265 ? -20.670 11.997 47.677 1.00 79.44 265 LYS A C 1
ATOM 2121 O O . LYS A 1 265 ? -21.847 12.334 47.794 1.00 79.44 265 LYS A O 1
ATOM 2126 N N . ASN A 1 266 ? -19.697 12.468 48.454 1.00 74.69 266 ASN A N 1
ATOM 2127 C CA . ASN A 1 266 ? -19.934 13.372 49.581 1.00 74.69 266 ASN A CA 1
ATOM 2128 C C . ASN A 1 266 ? -20.585 14.684 49.124 1.00 74.69 266 ASN A C 1
ATOM 2130 O O . ASN A 1 266 ? -21.532 15.159 49.745 1.00 74.69 266 ASN A O 1
ATOM 2134 N N . TYR A 1 267 ? -20.142 15.245 47.996 1.00 76.56 267 TYR A N 1
ATOM 2135 C CA . TYR A 1 267 ? -20.762 16.434 47.415 1.00 76.56 267 TYR A CA 1
ATOM 2136 C C . TYR A 1 267 ? -22.243 16.209 47.068 1.00 76.56 267 TYR A C 1
ATOM 2138 O O . TYR A 1 267 ? -23.086 17.059 47.363 1.00 76.56 267 TYR A O 1
ATOM 2146 N N . LYS A 1 268 ? -22.591 15.055 46.479 1.00 78.19 268 LYS A N 1
ATOM 2147 C CA . LYS A 1 268 ? -23.990 14.705 46.176 1.00 78.19 268 LYS A CA 1
ATOM 2148 C C . LYS A 1 268 ? -24.835 14.565 47.442 1.00 78.19 268 LYS A C 1
ATOM 2150 O O . LYS A 1 268 ? -25.960 15.062 47.459 1.00 78.19 268 LYS A O 1
ATOM 2155 N N . GLU A 1 269 ? -24.301 13.939 48.487 1.00 81.62 269 GLU A N 1
ATOM 2156 C CA . GLU A 1 269 ? -24.983 13.795 49.780 1.00 81.62 269 GLU A CA 1
ATOM 2157 C C . GLU A 1 269 ? -25.202 15.153 50.459 1.00 81.62 269 GLU A C 1
ATOM 2159 O O . GLU A 1 269 ? -26.325 15.478 50.840 1.00 81.62 269 GLU A O 1
ATOM 2164 N N . ILE A 1 270 ? -24.175 16.006 50.513 1.00 75.31 270 ILE A N 1
ATOM 2165 C CA . ILE A 1 270 ? -24.281 17.371 51.052 1.00 75.31 270 ILE A CA 1
ATOM 2166 C C . ILE A 1 270 ? -25.312 18.187 50.267 1.00 75.3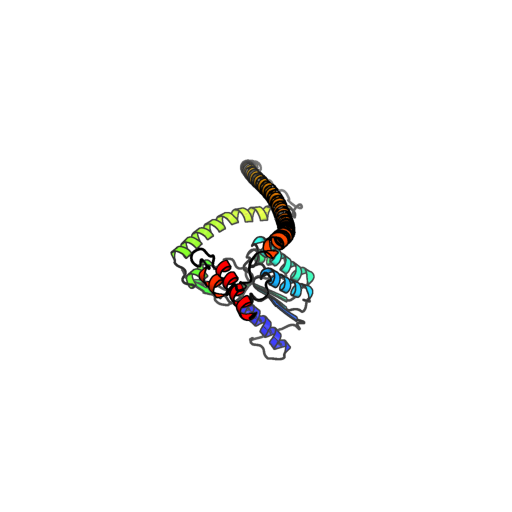1 270 ILE A C 1
ATOM 2168 O O . ILE A 1 270 ? -26.107 18.921 50.854 1.00 75.31 270 ILE A O 1
ATOM 2172 N N . LYS A 1 271 ? -25.341 18.058 48.938 1.00 77.19 271 LYS A N 1
ATOM 2173 C CA . LYS A 1 271 ? -26.325 18.74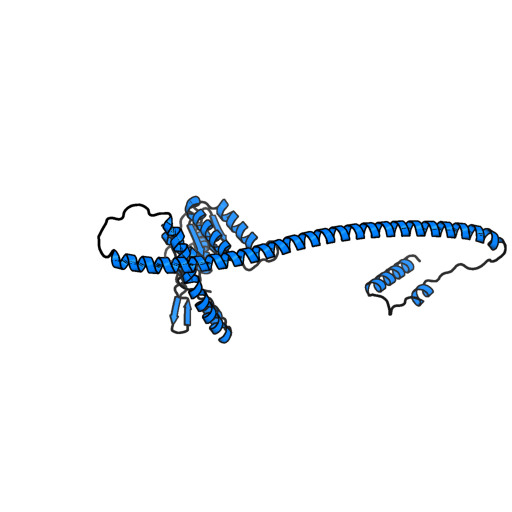2 48.092 1.00 77.19 271 LYS A CA 1
ATOM 2174 C C . LYS A 1 271 ? -27.754 18.261 48.364 1.00 77.19 271 LYS A C 1
ATOM 2176 O O . LYS A 1 271 ? -28.670 19.081 48.392 1.00 77.19 271 LYS A O 1
ATOM 2181 N N . ALA A 1 272 ? -27.950 16.961 48.580 1.00 80.19 272 ALA A N 1
ATOM 2182 C CA . ALA A 1 272 ? -29.250 16.396 48.937 1.00 80.19 272 ALA A CA 1
ATOM 2183 C C . ALA A 1 272 ? -29.708 16.850 50.332 1.00 80.19 272 ALA A C 1
ATOM 2185 O O . ALA A 1 272 ? -30.847 17.289 50.485 1.00 80.19 272 ALA A O 1
ATOM 2186 N N . ASN A 1 273 ? -28.807 16.836 51.318 1.00 79.50 273 ASN A N 1
ATOM 2187 C CA . ASN A 1 273 ? -29.093 17.293 52.677 1.00 79.50 273 ASN A CA 1
ATOM 2188 C C . ASN A 1 273 ? -29.431 18.784 52.718 1.00 79.50 273 ASN A C 1
ATOM 2190 O O . ASN A 1 273 ? -30.400 19.163 53.360 1.00 79.50 273 ASN A O 1
ATOM 2194 N N . ASN A 1 274 ? -28.707 19.630 51.979 1.00 71.81 274 ASN A N 1
ATOM 2195 C CA . ASN A 1 274 ? -29.044 21.053 51.876 1.00 71.81 274 ASN A CA 1
ATOM 2196 C C . ASN A 1 274 ? -30.419 21.287 51.240 1.00 71.81 274 ASN A C 1
ATOM 2198 O O . ASN A 1 274 ? -31.120 22.220 51.621 1.00 71.81 274 ASN A O 1
ATOM 2202 N N . LYS A 1 275 ? -30.830 20.442 50.287 1.00 80.06 275 LYS A N 1
ATOM 2203 C CA . LYS A 1 275 ? -32.174 20.517 49.709 1.00 80.06 275 LYS A CA 1
ATOM 2204 C C . LYS A 1 275 ? -33.244 20.182 50.751 1.00 80.06 275 LYS A C 1
ATOM 2206 O O . LYS A 1 275 ? -34.177 20.957 50.911 1.00 80.06 275 LYS A O 1
ATOM 2211 N N . LEU A 1 276 ? -33.064 19.087 51.490 1.00 81.56 276 LEU A N 1
ATOM 2212 C CA . LEU A 1 276 ? -33.958 18.695 52.585 1.00 81.56 276 LEU A CA 1
ATOM 2213 C C . LEU A 1 276 ? -34.044 19.780 53.664 1.00 81.56 276 LEU A C 1
ATOM 2215 O O . LEU A 1 276 ? -35.139 20.146 54.074 1.00 81.56 276 LEU A O 1
ATOM 2219 N N . LEU A 1 277 ? -32.903 20.349 54.059 1.00 74.81 277 LEU A N 1
ATOM 2220 C CA . LEU A 1 277 ? -32.841 21.421 55.051 1.00 74.81 277 LEU A CA 1
ATOM 2221 C C . LEU A 1 277 ? -33.551 22.692 54.563 1.00 74.81 277 LEU A C 1
ATOM 2223 O O . LEU A 1 277 ? -34.189 23.389 55.346 1.00 74.81 277 LEU A O 1
ATOM 2227 N N . ASN A 1 278 ? -33.455 23.013 53.271 1.00 72.81 278 ASN A N 1
ATOM 2228 C CA . ASN A 1 278 ? -34.189 24.132 52.683 1.00 72.81 278 ASN A CA 1
ATOM 2229 C C . ASN A 1 278 ? -35.700 23.879 52.670 1.00 72.81 278 ASN A C 1
ATOM 2231 O O . ASN A 1 278 ? -36.458 24.793 52.988 1.00 72.81 278 ASN A O 1
ATOM 2235 N N . ASP A 1 279 ? -36.129 22.656 52.360 1.00 78.00 279 ASP A N 1
ATOM 2236 C CA . ASP A 1 279 ? -37.541 22.266 52.379 1.00 78.00 279 ASP A CA 1
ATOM 2237 C C . ASP A 1 279 ? -38.110 22.284 53.816 1.00 78.00 279 ASP A C 1
ATOM 2239 O O . ASP A 1 279 ? -39.230 22.744 54.039 1.00 78.00 279 ASP A O 1
ATOM 2243 N N . GLU A 1 280 ? -37.334 21.853 54.817 1.00 78.56 280 GLU A N 1
ATOM 2244 C CA . GLU A 1 280 ? -37.694 21.962 56.240 1.00 78.56 280 GLU A CA 1
ATOM 2245 C C . GLU A 1 280 ? -37.749 23.416 56.713 1.00 78.56 280 GLU A C 1
ATOM 2247 O O . GLU A 1 280 ? -38.695 23.807 57.394 1.00 78.56 280 GLU A O 1
ATOM 2252 N N . ASN A 1 281 ? -36.784 24.247 56.315 1.00 70.44 281 ASN A N 1
ATOM 2253 C CA . ASN A 1 281 ? -36.796 25.674 56.629 1.00 70.44 281 ASN A CA 1
ATOM 2254 C C . ASN A 1 281 ? -37.967 26.410 55.962 1.00 70.44 281 ASN A C 1
ATOM 2256 O O . ASN A 1 281 ? -38.489 27.363 56.537 1.00 70.44 281 ASN A O 1
ATOM 2260 N N . LEU A 1 282 ? -38.392 25.987 54.767 1.00 74.06 282 LEU A N 1
ATOM 2261 C CA . LEU A 1 282 ? -39.599 26.492 54.109 1.00 74.06 282 LEU A CA 1
ATOM 2262 C C . LEU A 1 282 ? -40.852 26.140 54.914 1.00 74.06 282 LEU A C 1
ATOM 2264 O O . LEU A 1 282 ? -41.630 27.038 55.218 1.00 74.06 282 LEU A O 1
ATOM 2268 N N . LYS A 1 283 ? -40.993 24.882 55.348 1.00 77.69 283 LYS A N 1
ATOM 2269 C CA . LYS A 1 283 ? -42.109 24.458 56.210 1.00 77.69 283 LYS A CA 1
ATOM 2270 C C . LYS A 1 283 ? -42.125 25.182 57.551 1.00 77.69 283 LYS A C 1
ATOM 2272 O O . LYS A 1 283 ? -43.162 25.673 57.966 1.00 77.69 283 LYS A O 1
ATOM 2277 N N . LEU A 1 284 ? -40.972 25.324 58.204 1.00 74.88 284 LEU A N 1
ATOM 2278 C CA . LEU A 1 284 ? -40.870 26.071 59.460 1.00 74.88 284 LEU A CA 1
ATOM 2279 C C . LEU A 1 284 ? -41.212 27.553 59.273 1.00 74.88 284 LEU A C 1
ATOM 2281 O O . LEU A 1 284 ? -41.828 28.147 60.151 1.00 74.88 284 LEU A O 1
ATOM 2285 N N . LYS A 1 285 ? -40.848 28.161 58.137 1.00 70.06 285 LYS A N 1
ATOM 2286 C CA . LYS A 1 285 ? -41.281 29.525 57.793 1.00 70.06 285 LYS A CA 1
ATOM 2287 C C . LYS A 1 285 ? -42.786 29.606 57.554 1.00 70.06 285 LYS A C 1
ATOM 2289 O O . LYS A 1 285 ? -43.392 30.581 57.982 1.00 70.06 285 LYS A O 1
ATOM 2294 N N . GLU A 1 286 ? -43.389 28.611 56.907 1.00 71.56 286 GLU A N 1
ATOM 2295 C CA . GLU A 1 286 ? -44.846 28.518 56.742 1.00 71.56 286 GLU A CA 1
ATOM 2296 C C . GLU A 1 286 ? -45.554 28.358 58.095 1.00 71.56 286 GLU A C 1
ATOM 2298 O O . GLU A 1 286 ? -46.520 29.071 58.362 1.00 71.56 286 GLU A O 1
ATOM 2303 N N . ASP A 1 287 ? -45.026 27.522 58.990 1.00 75.81 287 ASP A N 1
ATOM 2304 C CA . ASP A 1 287 ? -45.556 27.322 60.340 1.00 75.81 287 ASP A CA 1
ATOM 2305 C C . ASP A 1 287 ? -45.410 28.590 61.197 1.00 75.81 287 ASP A C 1
ATOM 2307 O O . ASP A 1 287 ? -46.363 28.997 61.864 1.00 75.81 287 ASP A O 1
ATOM 2311 N N . ILE A 1 288 ? -44.261 29.275 61.139 1.00 69.88 288 ILE A N 1
ATOM 2312 C CA . ILE A 1 288 ? -44.041 30.565 61.814 1.00 69.88 288 ILE A CA 1
ATOM 2313 C C . ILE A 1 288 ? -44.974 31.636 61.253 1.00 69.88 288 ILE A C 1
ATOM 2315 O O . ILE A 1 288 ? -45.580 32.359 62.040 1.00 69.88 288 ILE A O 1
ATOM 2319 N N . ASN A 1 289 ? -45.139 31.714 59.929 1.00 63.12 289 ASN A N 1
ATOM 2320 C CA . ASN A 1 289 ? -46.081 32.636 59.300 1.00 63.12 289 ASN A CA 1
ATOM 2321 C C . ASN A 1 289 ? -47.516 32.314 59.715 1.00 63.12 289 ASN A C 1
ATOM 2323 O O . ASN A 1 289 ? -48.261 33.226 60.039 1.00 63.12 289 ASN A O 1
ATOM 2327 N N . SER A 1 290 ? -47.910 31.041 59.793 1.00 65.50 290 SER A N 1
ATOM 2328 C CA . SER A 1 290 ? -49.243 30.657 60.269 1.00 65.50 290 SER A CA 1
ATOM 2329 C C . SER A 1 290 ? -49.456 31.038 61.742 1.00 65.50 290 SER A C 1
ATOM 2331 O O . SER A 1 290 ? -50.506 31.569 62.102 1.00 65.50 290 SER A O 1
ATOM 2333 N N . ALA A 1 291 ? -48.436 30.878 62.591 1.00 61.19 291 ALA A N 1
ATOM 2334 C CA . ALA A 1 291 ? -48.467 31.298 63.987 1.00 61.19 291 ALA A CA 1
ATOM 2335 C C . ALA A 1 291 ? -48.455 32.831 64.137 1.00 61.19 291 ALA A C 1
ATOM 2337 O O . ALA A 1 291 ? -49.117 33.360 65.032 1.00 61.19 291 ALA A O 1
ATOM 2338 N N . GLN A 1 292 ? -47.754 33.555 63.256 1.00 57.56 292 GLN A N 1
ATOM 2339 C CA . GLN A 1 292 ? -47.807 35.014 63.146 1.00 57.56 292 GLN A CA 1
ATOM 2340 C C . GLN A 1 292 ? -49.165 35.489 62.649 1.00 57.56 292 GLN A C 1
ATOM 2342 O O . GLN A 1 292 ? -49.662 36.432 63.233 1.00 57.56 292 GLN A O 1
ATOM 2347 N N . VAL A 1 293 ? -49.809 34.808 61.699 1.00 54.56 293 VAL A N 1
ATOM 2348 C CA . VAL A 1 293 ? -51.172 35.102 61.225 1.00 54.56 293 VAL A CA 1
ATOM 2349 C C . VAL A 1 293 ? -52.204 34.856 62.324 1.00 54.56 293 VAL A C 1
ATOM 2351 O O . VAL A 1 293 ? -53.151 35.623 62.447 1.00 54.56 293 VAL A O 1
ATOM 2354 N N . VAL A 1 294 ? -52.023 33.852 63.190 1.00 57.81 294 VAL A N 1
ATOM 2355 C CA . VAL A 1 294 ? -52.872 33.679 64.385 1.00 57.81 294 VAL A CA 1
ATOM 2356 C C . VAL A 1 294 ? -52.633 34.817 65.385 1.00 57.81 294 VAL A C 1
ATOM 2358 O O . VAL A 1 294 ? -53.586 35.372 65.933 1.00 57.81 294 VAL A O 1
ATOM 2361 N N . LYS A 1 295 ? -51.375 35.224 65.585 1.00 50.06 295 LYS A N 1
ATOM 2362 C CA . LYS A 1 295 ? -51.008 36.335 66.476 1.00 50.06 295 LYS A CA 1
ATOM 2363 C C . LYS A 1 295 ? -51.458 37.698 65.930 1.00 50.06 295 LYS A C 1
ATOM 2365 O O . LYS A 1 295 ? -51.910 38.530 66.706 1.00 50.06 295 LYS A O 1
ATOM 2370 N N . GLU A 1 296 ? -51.397 37.895 64.617 1.00 43.69 296 GLU A N 1
ATOM 2371 C CA . GLU A 1 296 ? -51.908 39.047 63.882 1.00 43.69 296 GLU A CA 1
ATOM 2372 C C . GLU A 1 296 ? -53.426 39.017 63.870 1.00 43.69 296 GLU A C 1
ATOM 2374 O O . GLU A 1 296 ? -54.004 39.998 64.264 1.00 43.69 296 GLU A O 1
ATOM 2379 N N . SER A 1 297 ? -54.126 37.911 63.616 1.00 45.38 297 SER A N 1
ATOM 2380 C CA . SER A 1 297 ? -55.600 37.880 63.696 1.00 45.38 297 SER A CA 1
ATOM 2381 C C . SER A 1 297 ? -56.156 38.316 65.066 1.00 45.38 297 SER A C 1
ATOM 2383 O O . SER A 1 297 ? -57.232 38.910 65.133 1.00 45.38 297 SER A O 1
ATOM 2385 N N . ALA A 1 298 ? -55.391 38.110 66.148 1.00 45.91 298 ALA A N 1
ATOM 2386 C CA . ALA A 1 298 ? -55.699 38.622 67.484 1.00 45.91 298 ALA A CA 1
ATOM 2387 C C . ALA A 1 298 ? -55.360 40.119 67.682 1.00 45.91 298 ALA A C 1
ATOM 2389 O O . ALA A 1 298 ? -55.944 40.765 68.549 1.00 45.91 298 ALA A O 1
ATOM 2390 N N . ILE A 1 299 ? -54.436 40.679 66.894 1.00 42.12 299 ILE A N 1
ATOM 2391 C CA . ILE A 1 299 ? -54.004 42.090 66.922 1.00 42.12 299 ILE A CA 1
ATOM 2392 C C . ILE A 1 299 ? -54.764 42.940 65.870 1.00 42.12 299 ILE A C 1
ATOM 2394 O O . ILE A 1 299 ? -55.072 44.102 66.115 1.00 42.12 299 ILE A O 1
ATOM 2398 N N . THR A 1 300 ? -55.149 42.357 64.734 1.00 36.66 300 THR A N 1
ATOM 2399 C CA . THR A 1 300 ? -55.701 42.995 63.525 1.00 36.66 300 THR A CA 1
ATOM 2400 C C . THR A 1 300 ? -57.221 43.163 63.571 1.00 36.66 300 THR A C 1
ATOM 2402 O O . THR A 1 300 ? -57.770 43.918 62.777 1.00 36.66 300 THR A O 1
ATOM 2405 N N . GLN A 1 301 ? -57.930 42.587 64.553 1.00 39.16 301 GLN A N 1
ATOM 2406 C CA . GLN A 1 301 ? -59.324 42.986 64.821 1.00 39.16 301 GLN A CA 1
ATOM 2407 C C . GLN A 1 301 ? -59.446 44.463 65.256 1.00 39.16 301 GLN A C 1
ATOM 2409 O O . GLN A 1 301 ? -60.556 44.986 65.329 1.00 39.16 301 GLN A O 1
ATOM 2414 N N . ILE A 1 302 ? -58.323 45.137 65.545 1.00 40.91 302 ILE A N 1
ATOM 2415 C CA . ILE A 1 302 ? -58.289 46.492 66.104 1.00 40.91 302 ILE A CA 1
ATOM 2416 C C . ILE A 1 302 ? -57.845 47.562 65.089 1.00 40.91 302 ILE A C 1
ATOM 2418 O O . ILE A 1 302 ? -58.073 48.742 65.349 1.00 40.91 302 ILE A O 1
ATOM 2422 N N . SER A 1 303 ? -57.263 47.238 63.927 1.00 31.14 303 SER A N 1
ATOM 2423 C CA . SER A 1 303 ? -56.628 48.305 63.137 1.00 31.14 303 SER A CA 1
ATOM 2424 C C . SER A 1 303 ? -56.351 47.964 61.661 1.00 31.14 303 SER A C 1
ATOM 2426 O O . SER A 1 303 ? -55.501 47.117 61.402 1.00 31.14 303 SER A O 1
ATOM 2428 N N . PHE A 1 304 ? -56.982 48.736 60.754 1.00 29.11 304 PHE A N 1
ATOM 2429 C CA . PHE A 1 304 ? -56.651 48.974 59.325 1.00 29.11 304 PHE A CA 1
ATOM 2430 C C . PHE A 1 304 ? -57.036 47.835 58.347 1.00 29.11 304 PHE A C 1
ATOM 2432 O O . PHE A 1 304 ? -56.467 46.757 58.400 1.00 29.11 304 PHE A O 1
ATOM 2439 N N . GLU A 1 305 ? -58.044 47.912 57.459 1.00 38.53 305 GLU A N 1
ATOM 2440 C CA . GLU A 1 305 ? -58.298 48.886 56.371 1.00 38.53 305 GLU A CA 1
ATOM 2441 C C . GLU A 1 305 ? -57.009 49.472 55.775 1.00 38.53 305 GLU A C 1
ATOM 2443 O O . GLU A 1 305 ? -56.329 50.234 56.453 1.00 38.53 305 GLU A O 1
ATOM 2448 N N . THR A 1 306 ? -56.734 49.180 54.489 1.00 32.28 306 THR A N 1
ATOM 2449 C CA . THR A 1 306 ? -55.579 49.613 53.651 1.00 32.28 306 THR A CA 1
ATOM 2450 C C . THR A 1 306 ? -54.236 48.929 54.016 1.00 32.28 306 THR A C 1
ATOM 2452 O O . THR A 1 306 ? -53.801 49.025 55.149 1.00 32.28 306 THR A O 1
ATOM 2455 N N . ILE A 1 307 ? -53.480 48.217 53.156 1.00 36.59 307 ILE A N 1
ATOM 2456 C CA . ILE A 1 307 ? -53.128 48.403 51.732 1.00 36.59 307 ILE A CA 1
ATOM 2457 C C . ILE A 1 307 ? -52.605 47.066 51.142 1.00 36.59 307 ILE A C 1
ATOM 2459 O O . ILE A 1 307 ? -51.665 46.490 51.680 1.00 36.59 307 ILE A O 1
ATOM 2463 N N . GLU A 1 308 ? -53.135 46.635 49.992 1.00 44.34 308 GLU A N 1
ATOM 2464 C CA . GLU A 1 308 ? -52.448 45.767 49.015 1.00 44.34 308 GLU A CA 1
ATOM 2465 C C . GLU A 1 308 ? -51.965 46.645 47.848 1.00 44.34 308 GLU A C 1
ATOM 2467 O O . GLU A 1 308 ? -52.770 47.412 47.318 1.00 44.34 308 GLU A O 1
ATOM 2472 N N . ASN A 1 309 ? -50.683 46.543 47.461 1.00 45.75 309 ASN A N 1
ATOM 2473 C CA . ASN A 1 309 ? -50.163 46.689 46.085 1.00 45.75 309 ASN A CA 1
ATOM 2474 C C . ASN A 1 309 ? -48.618 46.717 46.081 1.00 45.75 309 ASN A C 1
ATOM 2476 O O . ASN A 1 309 ? -48.037 47.775 46.302 1.00 45.75 309 ASN A O 1
ATOM 2480 N N . ASP A 1 310 ? -47.960 45.606 45.729 1.00 53.97 310 ASP A N 1
ATOM 2481 C CA . ASP A 1 310 ? -46.543 45.626 45.320 1.00 53.97 310 ASP A CA 1
ATOM 2482 C C . ASP A 1 310 ? -46.436 45.772 43.790 1.00 53.97 310 ASP A C 1
ATOM 2484 O O . ASP A 1 310 ? -47.036 45.020 43.004 1.00 53.97 310 ASP A O 1
ATOM 2488 N N . SER A 1 311 ? -45.704 46.796 43.345 1.00 63.38 311 SER A N 1
ATOM 2489 C CA . SER A 1 311 ? -45.621 47.221 41.949 1.00 63.38 311 SER A CA 1
ATOM 2490 C C . SER A 1 311 ? -44.335 46.712 41.281 1.00 63.38 311 SER A C 1
ATOM 2492 O O . SER A 1 311 ? -43.245 46.811 41.829 1.00 63.38 311 SER A O 1
ATOM 2494 N N . LEU A 1 312 ? -44.438 46.178 40.055 1.00 64.19 312 LEU A N 1
ATOM 2495 C CA . LEU A 1 312 ? -43.304 45.661 39.262 1.00 64.19 312 LEU A CA 1
ATOM 2496 C C . LEU A 1 312 ? -42.171 46.701 39.073 1.00 64.19 312 LEU A C 1
ATOM 2498 O O . LEU A 1 312 ? -41.026 46.343 38.811 1.00 64.19 312 LEU A O 1
ATOM 2502 N N . SER A 1 313 ? -42.498 47.989 39.202 1.00 63.59 313 SER A N 1
ATOM 2503 C CA . SER A 1 313 ? -41.565 49.118 39.190 1.00 63.59 313 SER A CA 1
ATOM 2504 C C . SER A 1 313 ? -40.529 49.058 40.312 1.00 63.59 313 SER A C 1
ATOM 2506 O O . SER A 1 313 ? -39.368 49.385 40.068 1.00 63.59 313 SER A O 1
ATOM 2508 N N . ASP A 1 314 ? -40.913 48.597 41.503 1.00 69.56 314 ASP A N 1
ATOM 2509 C CA . ASP A 1 314 ? -40.026 48.566 42.670 1.00 69.56 314 ASP A CA 1
ATOM 2510 C C . ASP A 1 314 ? -38.968 47.457 42.543 1.00 69.56 314 ASP A C 1
ATOM 2512 O O . ASP A 1 314 ? -37.827 47.618 42.971 1.00 69.56 314 ASP A O 1
ATOM 2516 N N . GLU A 1 315 ? -39.296 46.350 41.869 1.00 70.81 315 GLU A N 1
ATOM 2517 C CA . GLU A 1 315 ? -38.338 45.270 41.587 1.00 70.81 315 GLU A CA 1
ATOM 2518 C C . GLU A 1 315 ? -37.294 45.672 40.536 1.00 70.81 315 GLU A C 1
ATOM 2520 O O . GLU A 1 315 ? -36.133 45.283 40.645 1.00 70.81 315 GLU A O 1
ATOM 2525 N N . ILE A 1 316 ? -37.673 46.478 39.537 1.00 75.81 316 ILE A N 1
ATOM 2526 C CA . ILE A 1 316 ? -36.731 46.972 38.519 1.00 75.81 316 ILE A CA 1
ATOM 2527 C C . ILE A 1 316 ? -35.761 47.989 39.130 1.00 75.81 316 ILE A C 1
ATOM 2529 O O . ILE A 1 316 ? -34.571 47.956 38.824 1.00 75.81 316 ILE A O 1
ATOM 2533 N N . ALA A 1 317 ? -36.253 48.871 40.006 1.00 74.00 317 ALA A N 1
ATOM 2534 C CA . ALA A 1 317 ? -35.433 49.898 40.646 1.00 74.00 317 ALA A CA 1
ATOM 2535 C C . ALA A 1 317 ? -34.352 49.320 41.579 1.00 74.00 317 ALA A C 1
ATOM 2537 O O . ALA A 1 317 ? -33.312 49.946 41.767 1.00 74.00 317 ALA A O 1
ATOM 2538 N N . ASN A 1 318 ? -34.579 48.124 42.130 1.00 77.62 318 ASN A N 1
ATOM 2539 C CA . ASN A 1 318 ? -33.696 47.491 43.111 1.00 77.62 318 ASN A CA 1
ATOM 2540 C C . ASN A 1 318 ? -32.700 46.477 42.513 1.00 77.62 318 ASN A C 1
ATOM 2542 O O . ASN A 1 318 ? -31.991 45.804 43.263 1.00 77.62 318 ASN A O 1
ATOM 2546 N N . LEU A 1 319 ? -32.618 46.342 41.183 1.00 81.38 319 LEU A N 1
ATOM 2547 C CA . LEU A 1 319 ? -31.634 45.461 40.545 1.00 81.38 319 LEU A CA 1
ATOM 2548 C C . LEU A 1 319 ? -30.234 46.091 40.547 1.00 81.38 319 LEU A C 1
ATOM 2550 O O . LEU A 1 319 ? -29.981 47.076 39.854 1.00 81.38 319 LEU A O 1
ATOM 2554 N N . ASP A 1 320 ? -29.299 45.477 41.275 1.00 78.00 320 ASP A N 1
ATOM 2555 C CA . ASP A 1 320 ? -27.891 45.892 41.301 1.00 78.00 320 ASP A CA 1
ATOM 2556 C C . ASP A 1 320 ? -27.106 45.297 40.123 1.00 78.00 320 ASP A C 1
ATOM 2558 O O . ASP A 1 320 ? -26.384 44.309 40.237 1.00 78.00 320 ASP A O 1
ATOM 2562 N N . ILE A 1 321 ? -27.261 45.926 38.960 1.00 74.62 321 ILE A N 1
ATOM 2563 C CA . ILE A 1 321 ? -26.682 45.475 37.687 1.00 74.62 321 ILE A CA 1
ATOM 2564 C C . ILE A 1 321 ? -25.141 45.463 37.717 1.00 74.62 321 ILE A C 1
ATOM 2566 O O . ILE A 1 321 ? -24.519 44.708 36.972 1.00 74.62 321 ILE A O 1
ATOM 2570 N N . LEU A 1 322 ? -24.507 46.279 38.567 1.00 73.94 322 LEU A N 1
ATOM 2571 C CA . LEU A 1 322 ? -23.052 46.468 38.565 1.00 73.94 322 LEU A CA 1
ATOM 2572 C C . LEU A 1 322 ? -22.288 45.295 39.190 1.00 73.94 322 LEU A C 1
ATOM 2574 O O . LEU A 1 322 ? -21.129 45.079 38.839 1.00 73.94 322 LEU A O 1
ATOM 2578 N N . ASN A 1 323 ? -22.931 44.528 40.072 1.00 78.75 323 ASN A N 1
ATOM 2579 C CA . ASN A 1 323 ? -22.304 43.430 40.814 1.00 78.75 323 ASN A CA 1
ATOM 2580 C C . ASN A 1 323 ? -22.788 42.036 40.379 1.00 78.75 323 ASN A C 1
ATOM 2582 O O . ASN A 1 323 ? -22.474 41.038 41.027 1.00 78.75 323 ASN A O 1
ATOM 2586 N N . MET A 1 324 ? -23.545 41.946 39.284 1.00 86.19 324 MET A N 1
ATOM 2587 C CA . MET A 1 324 ? -24.099 40.684 38.792 1.00 86.19 324 MET A CA 1
ATOM 2588 C C . MET A 1 324 ? -23.194 40.020 37.753 1.00 86.19 324 MET A C 1
ATOM 2590 O O . MET A 1 324 ? -22.610 40.679 36.891 1.00 86.19 324 MET A O 1
ATOM 2594 N N . THR A 1 325 ? -23.117 38.685 37.784 1.00 82.00 325 THR A N 1
ATOM 2595 C CA . THR A 1 325 ? -22.491 37.934 36.689 1.00 82.00 325 THR A CA 1
ATOM 2596 C C . THR A 1 325 ? -23.404 37.935 35.453 1.00 82.00 325 THR A C 1
ATOM 2598 O O . THR A 1 325 ? -24.623 38.091 35.584 1.00 82.00 325 THR A O 1
ATOM 2601 N N . PRO A 1 326 ? -22.873 37.705 34.235 1.00 75.44 326 PRO A N 1
ATOM 2602 C CA . PRO A 1 326 ? -23.698 37.648 33.025 1.00 75.44 326 PRO A CA 1
ATOM 2603 C C . PRO A 1 326 ? -24.847 36.628 33.100 1.00 75.44 326 PRO A C 1
ATOM 2605 O O . PRO A 1 326 ? -25.911 36.845 32.522 1.00 75.44 326 PRO A O 1
ATOM 2608 N N . LEU A 1 327 ? -24.655 35.528 33.836 1.00 75.12 327 LEU A N 1
ATOM 2609 C CA . LEU A 1 327 ? -25.682 34.505 34.024 1.00 75.12 327 LEU A CA 1
ATOM 2610 C C . LEU A 1 327 ? -26.790 34.974 34.980 1.00 75.12 327 LEU A C 1
ATOM 2612 O O . LEU A 1 327 ? -27.969 34.750 34.704 1.00 75.12 327 LEU A O 1
ATOM 2616 N N . ASP A 1 328 ? -26.428 35.671 36.060 1.00 76.56 328 ASP A N 1
ATOM 2617 C CA . ASP A 1 328 ? -27.392 36.238 37.012 1.00 76.56 328 ASP A CA 1
ATOM 2618 C C . ASP A 1 328 ? -28.253 37.312 36.347 1.00 76.56 328 ASP A C 1
ATOM 2620 O O . ASP A 1 328 ? -29.472 37.336 36.531 1.00 76.56 328 ASP A O 1
ATOM 2624 N N . ALA A 1 329 ? -27.636 38.156 35.513 1.00 79.94 329 ALA A N 1
ATOM 2625 C CA . ALA A 1 329 ? -28.342 39.179 34.749 1.00 79.94 329 ALA A CA 1
ATOM 2626 C C . ALA A 1 329 ? -29.377 38.549 33.806 1.00 79.94 329 ALA A C 1
ATOM 2628 O O . ALA A 1 329 ? -30.522 38.999 33.741 1.00 79.94 329 ALA A O 1
ATOM 2629 N N . MET A 1 330 ? -29.010 37.460 33.122 1.00 73.12 330 MET A N 1
ATOM 2630 C CA . MET A 1 330 ? -29.915 36.766 32.205 1.00 73.12 330 MET A CA 1
ATOM 2631 C C . MET A 1 330 ? -31.079 36.081 32.941 1.00 73.12 330 MET A C 1
ATOM 2633 O O . MET A 1 330 ? -32.217 36.118 32.468 1.00 73.12 330 MET A O 1
ATOM 2637 N N . ASN A 1 331 ? -30.827 35.530 34.132 1.00 72.00 331 ASN A N 1
ATOM 2638 C CA . ASN A 1 331 ? -31.862 34.939 34.983 1.00 72.00 331 ASN A CA 1
ATOM 2639 C C . ASN A 1 331 ? -32.833 35.990 35.544 1.00 72.00 331 ASN A C 1
ATOM 2641 O O . ASN A 1 331 ? -34.048 35.771 35.529 1.00 72.00 331 ASN A O 1
ATOM 2645 N N . ALA A 1 332 ? -32.327 37.141 35.995 1.00 79.12 332 ALA A N 1
ATOM 2646 C CA . ALA A 1 332 ? -33.160 38.247 36.466 1.00 79.12 332 ALA A CA 1
ATOM 2647 C C . ALA A 1 332 ? -34.056 38.796 35.344 1.00 79.12 332 ALA A C 1
ATOM 2649 O O . ALA A 1 332 ? -35.259 38.987 35.540 1.00 79.12 332 ALA A O 1
ATOM 2650 N N . LEU A 1 333 ? -33.502 38.951 34.136 1.00 79.12 333 LEU A N 1
ATOM 2651 C CA . LEU A 1 333 ? -34.250 39.396 32.960 1.00 79.12 333 LEU A CA 1
ATOM 2652 C C . LEU A 1 333 ? -35.377 38.417 32.591 1.00 79.12 333 LEU A C 1
ATOM 2654 O O . LEU A 1 333 ? -36.498 38.829 32.287 1.00 79.12 333 LEU A O 1
ATOM 2658 N N . TYR A 1 334 ? -35.096 37.113 32.661 1.00 74.50 334 TYR A N 1
ATOM 2659 C CA . TYR A 1 334 ? -36.085 36.067 32.410 1.00 74.50 334 TYR A CA 1
ATOM 2660 C C . TYR A 1 334 ? -37.232 36.092 33.435 1.00 74.50 334 TYR A C 1
ATOM 2662 O O . TYR A 1 334 ? -38.400 35.960 33.061 1.00 74.50 334 TYR A O 1
ATOM 2670 N N . MET A 1 335 ? -36.930 36.318 34.719 1.00 74.25 335 MET A N 1
ATOM 2671 C CA . MET A 1 335 ? -37.947 36.412 35.775 1.00 74.25 335 MET A CA 1
ATOM 2672 C C . MET A 1 335 ? -38.841 37.645 35.621 1.00 74.25 335 MET A C 1
ATOM 2674 O O . MET A 1 335 ? -40.067 37.521 35.711 1.00 74.25 335 MET A O 1
ATOM 2678 N N . LEU A 1 336 ? -38.255 38.807 35.317 1.00 81.31 336 LEU A N 1
ATOM 2679 C CA . LEU A 1 336 ? -39.013 40.025 35.023 1.00 81.31 336 LEU A CA 1
ATOM 2680 C C . LEU A 1 336 ? -39.931 39.834 33.810 1.00 81.31 336 LEU A C 1
ATOM 2682 O O . LEU A 1 336 ? -41.115 40.166 33.873 1.00 81.31 336 LEU A O 1
ATOM 2686 N N . GLN A 1 337 ? -39.423 39.229 32.729 1.00 77.25 337 GLN A N 1
ATOM 2687 C CA . GLN A 1 337 ? -40.226 38.931 31.542 1.00 77.25 337 GLN A CA 1
ATOM 2688 C C . GLN A 1 337 ? -41.398 37.995 31.870 1.00 77.25 337 GLN A C 1
ATOM 2690 O O . GLN A 1 337 ? -42.507 38.187 31.369 1.00 77.25 337 GLN A O 1
ATOM 2695 N N . LYS A 1 338 ? -41.170 36.980 32.710 1.00 71.38 338 LYS A N 1
ATOM 2696 C CA . LYS A 1 338 ? -42.208 36.029 33.112 1.00 71.38 338 LYS A CA 1
ATOM 2697 C C . LYS A 1 338 ? -43.308 36.702 33.936 1.00 71.38 338 LYS A C 1
ATOM 2699 O O . LYS A 1 338 ? -44.478 36.477 33.641 1.00 71.38 338 LYS A O 1
ATOM 2704 N N . LYS A 1 339 ? -42.957 37.548 34.912 1.00 70.50 339 LYS A N 1
ATOM 2705 C CA . LYS A 1 339 ? -43.940 38.304 35.713 1.00 70.50 339 LYS A CA 1
ATOM 2706 C C . LYS A 1 339 ? -44.713 39.319 34.871 1.00 70.50 339 LYS A C 1
ATOM 2708 O O . LYS A 1 339 ? -45.927 39.412 35.013 1.00 70.50 339 LYS A O 1
ATOM 2713 N N . ALA A 1 340 ? -44.043 40.019 33.955 1.00 71.38 340 ALA A N 1
ATOM 2714 C CA . ALA A 1 340 ? -44.695 40.963 33.049 1.00 71.38 340 ALA A CA 1
ATOM 2715 C C . ALA A 1 340 ? -45.696 40.290 32.092 1.00 71.38 340 ALA A C 1
ATOM 2717 O O . ALA A 1 340 ? -46.663 40.925 31.703 1.00 71.38 340 ALA A O 1
ATOM 2718 N N . LYS A 1 341 ? -45.485 39.014 31.735 1.00 66.25 341 LYS A N 1
ATOM 2719 C CA . LYS A 1 341 ? -46.427 38.209 30.932 1.00 66.25 341 LYS A CA 1
ATOM 2720 C C . LYS A 1 341 ? -47.580 37.592 31.737 1.00 66.25 341 LYS A C 1
ATOM 2722 O O . LYS A 1 341 ? -48.485 37.028 31.131 1.00 66.25 341 LYS A O 1
ATOM 2727 N N . MET A 1 342 ? -47.494 37.592 33.069 1.00 55.50 342 MET A N 1
ATOM 2728 C CA . MET A 1 342 ? -48.527 37.050 33.967 1.00 55.50 342 MET A CA 1
ATOM 2729 C C . MET A 1 342 ? -49.522 38.118 34.454 1.00 55.50 342 MET A C 1
ATOM 2731 O O . MET A 1 342 ? -50.497 37.765 35.114 1.00 55.50 342 MET A O 1
ATOM 2735 N N . ARG A 1 343 ? -49.281 39.392 34.127 1.00 56.50 343 ARG A N 1
ATOM 2736 C CA . ARG A 1 343 ? -50.292 40.457 34.089 1.00 56.50 343 ARG A CA 1
ATOM 2737 C C . ARG A 1 343 ? -50.788 40.597 32.657 1.00 56.50 343 ARG A C 1
ATOM 2739 O O . ARG A 1 343 ? -51.978 40.940 32.503 1.00 56.50 343 ARG A O 1
#

InterPro domains:
  IPR000432 DNA mismatch repair protein MutS, C-terminal [PF00488] (1-181)
  IPR000432 DNA mismatch repair protein MutS, C-terminal [PS00486] (72-88)
  IPR000432 DNA mismatch repair protein MutS, C-terminal [SM00534] (1-178)
  IPR027417 P-loop containing nucleoside triphosphate hydrolase [G3DSA:3.40.50.300] (1-311)
  IPR027417 P-loop containing nucleoside triphosphate hydrolase [SSF52540] (1-182)
  IPR045076 DNA mismatch repair MutS [PTHR11361] (1-184)

pLDDT: mean 76.8, std 18.39, range [29.11, 98.56]